Protein AF-A0A6A6JFT8-F1 (afdb_monomer_lite)

Structure (mmCIF, N/CA/C/O backbone):
data_AF-A0A6A6JFT8-F1
#
_entry.id   AF-A0A6A6JFT8-F1
#
loop_
_atom_site.group_PDB
_atom_site.id
_atom_site.type_symbol
_atom_site.label_atom_id
_atom_site.label_alt_id
_atom_site.label_comp_id
_atom_site.label_asym_id
_atom_site.label_entity_id
_atom_site.label_seq_id
_atom_site.pdbx_PDB_ins_code
_atom_site.Cartn_x
_atom_site.Cartn_y
_atom_site.Cartn_z
_atom_site.occupancy
_atom_site.B_iso_or_equiv
_atom_site.auth_seq_id
_atom_site.auth_comp_id
_atom_site.auth_asym_id
_atom_site.auth_atom_id
_atom_site.pdbx_PDB_model_num
ATOM 1 N N . MET A 1 1 ? -24.827 27.945 37.180 1.00 45.50 1 MET A N 1
ATOM 2 C CA . MET A 1 1 ? -23.865 26.934 37.665 1.00 45.50 1 MET A CA 1
ATOM 3 C C . MET A 1 1 ? -22.648 27.006 36.760 1.00 45.50 1 MET A C 1
ATOM 5 O O . MET A 1 1 ? -22.782 26.702 35.583 1.00 45.50 1 MET A O 1
ATOM 9 N N . ASN A 1 2 ? -21.508 27.489 37.262 1.00 45.75 2 ASN A N 1
ATOM 10 C CA . ASN A 1 2 ? -20.247 27.476 36.514 1.00 45.75 2 ASN A CA 1
ATOM 11 C C . ASN A 1 2 ? -19.706 26.044 36.513 1.00 45.75 2 ASN A C 1
ATOM 13 O O . ASN A 1 2 ? -19.001 25.643 37.433 1.00 45.75 2 ASN A O 1
ATOM 17 N N . SER A 1 3 ? -20.092 25.263 35.507 1.00 52.09 3 SER A N 1
ATOM 18 C CA . SER A 1 3 ? -19.468 23.974 35.219 1.00 52.09 3 SER A CA 1
ATOM 19 C C . SER A 1 3 ? -18.117 24.246 34.565 1.00 52.09 3 SER A C 1
ATOM 21 O O . SER A 1 3 ? -18.031 24.392 33.347 1.00 52.09 3 SER A O 1
ATOM 23 N N . THR A 1 4 ? -17.060 24.354 35.365 1.00 60.19 4 THR A N 1
ATOM 24 C CA . THR A 1 4 ? -15.697 24.237 34.845 1.00 60.19 4 THR A CA 1
ATOM 25 C C . THR A 1 4 ? -15.536 22.813 34.334 1.00 60.19 4 THR A C 1
ATOM 27 O O . THR A 1 4 ? -15.505 21.880 35.134 1.00 60.19 4 THR A O 1
ATOM 30 N N . ILE A 1 5 ? -15.502 22.643 33.012 1.00 63.06 5 ILE A N 1
ATOM 31 C CA . ILE A 1 5 ? -15.161 21.362 32.390 1.00 63.06 5 ILE A CA 1
ATOM 32 C C . ILE A 1 5 ? -13.752 21.020 32.887 1.00 63.06 5 ILE A C 1
ATOM 34 O O . ILE A 1 5 ? -12.838 21.814 32.646 1.00 63.06 5 ILE A O 1
ATOM 38 N N . PRO A 1 6 ? -13.565 19.927 33.642 1.00 65.31 6 PRO A N 1
ATOM 39 C CA . PRO A 1 6 ? -12.251 19.583 34.146 1.00 65.31 6 PRO A CA 1
ATOM 40 C C . PRO A 1 6 ? -11.331 19.297 32.958 1.00 65.31 6 PRO A C 1
ATOM 42 O O . PRO A 1 6 ? -11.675 18.533 32.056 1.00 65.31 6 PRO A O 1
ATOM 45 N N . THR A 1 7 ? -10.183 19.973 32.930 1.00 70.50 7 THR A N 1
ATOM 46 C CA . THR A 1 7 ? -9.149 19.717 31.930 1.00 70.50 7 THR A CA 1
ATOM 47 C C . THR A 1 7 ? -8.618 18.303 32.158 1.00 70.50 7 THR A C 1
ATOM 49 O O . THR A 1 7 ? -8.239 17.991 33.294 1.00 70.50 7 THR A O 1
ATOM 52 N N . PRO A 1 8 ? -8.570 17.446 31.123 1.00 69.31 8 PRO A N 1
ATOM 53 C CA . PRO A 1 8 ? -7.985 16.124 31.256 1.00 69.31 8 PRO A CA 1
ATOM 54 C C . PRO A 1 8 ? -6.554 16.228 31.796 1.00 69.31 8 PRO A C 1
ATOM 56 O O . PRO A 1 8 ? -5.813 17.119 31.374 1.00 69.31 8 PRO A O 1
ATOM 59 N N . PRO A 1 9 ? -6.135 15.326 32.700 1.00 76.06 9 PRO A N 1
ATOM 60 C CA . PRO A 1 9 ? -4.775 15.330 33.243 1.00 76.06 9 PRO A CA 1
ATOM 61 C C . PRO A 1 9 ? -3.714 15.107 32.153 1.00 76.06 9 PRO A C 1
ATOM 63 O O . PRO A 1 9 ? -2.538 15.399 32.354 1.00 76.06 9 PRO A O 1
ATOM 66 N N . CYS A 1 10 ? -4.136 14.589 31.001 1.00 83.88 10 CYS A N 1
ATOM 67 C CA . CYS A 1 10 ? -3.338 14.339 29.817 1.00 83.88 10 CYS A CA 1
ATOM 68 C C . CYS A 1 10 ? -4.266 14.017 28.635 1.00 83.88 10 CYS A C 1
ATOM 70 O O . CYS A 1 10 ? -5.434 13.671 28.822 1.00 83.88 10 CYS A O 1
ATOM 72 N N . ILE A 1 11 ? -3.734 14.109 27.419 1.00 86.00 11 ILE A N 1
ATOM 73 C CA . ILE A 1 11 ? -4.427 13.667 26.207 1.00 86.00 11 ILE A CA 1
ATOM 74 C C . ILE A 1 11 ? -4.027 12.208 25.957 1.00 86.00 11 ILE A C 1
ATOM 76 O O . ILE A 1 11 ? -2.828 11.921 25.953 1.00 86.00 11 ILE A O 1
ATOM 80 N N . PRO A 1 12 ? -4.984 11.279 25.789 1.00 87.88 12 PRO A N 1
ATOM 81 C CA . PRO A 1 12 ? -4.648 9.898 25.507 1.00 87.88 12 PRO A CA 1
ATOM 82 C C . PRO A 1 12 ? -4.006 9.751 24.123 1.00 87.88 12 PRO A C 1
ATOM 84 O O . PRO A 1 12 ? -4.533 10.260 23.136 1.00 87.88 12 PRO A O 1
ATOM 87 N N . GLU A 1 13 ? -2.884 9.037 24.053 1.00 92.75 13 GLU A N 1
ATOM 88 C CA . GLU A 1 13 ? -2.214 8.683 22.801 1.00 92.75 13 GLU A CA 1
ATOM 89 C C . GLU A 1 13 ? -2.617 7.272 22.396 1.00 92.75 13 GLU A C 1
ATOM 91 O O . GLU A 1 13 ? -2.688 6.364 23.228 1.00 92.75 13 GLU A O 1
ATOM 96 N N . ILE A 1 14 ? -2.935 7.112 21.114 1.00 95.25 14 ILE A N 1
ATOM 97 C CA . ILE A 1 14 ? -3.508 5.885 20.576 1.00 95.25 14 ILE A CA 1
ATOM 98 C C . ILE A 1 14 ? -2.748 5.506 19.320 1.00 95.25 14 ILE A C 1
ATOM 100 O O . ILE A 1 14 ? -2.596 6.322 18.409 1.00 95.25 14 ILE A O 1
ATOM 104 N N . GLU A 1 15 ? -2.325 4.252 19.256 1.00 95.94 15 GLU A N 1
ATOM 105 C CA . GLU A 1 15 ? -1.605 3.697 18.118 1.00 95.94 15 GLU A CA 1
ATOM 106 C C . GLU A 1 15 ? -2.327 2.479 17.542 1.00 95.94 15 GLU A C 1
ATOM 108 O O . GLU A 1 15 ? -3.016 1.735 18.247 1.00 95.94 15 GLU A O 1
ATOM 113 N N . LEU A 1 16 ? -2.151 2.277 16.239 1.00 97.81 16 LEU A N 1
ATOM 114 C CA . LEU A 1 16 ? -2.483 1.028 15.570 1.00 97.81 16 LEU A CA 1
ATOM 115 C C . LEU A 1 16 ? -1.252 0.123 15.599 1.00 97.81 16 LEU A C 1
ATOM 117 O O . LEU A 1 16 ? -0.157 0.557 15.250 1.00 97.81 16 LEU A O 1
ATOM 121 N N . ASP A 1 17 ? -1.448 -1.140 15.959 1.00 97.94 17 ASP A N 1
ATOM 122 C CA . ASP A 1 17 ? -0.412 -2.168 15.932 1.00 97.94 17 ASP A CA 1
ATOM 123 C C . ASP A 1 17 ? -0.859 -3.342 15.057 1.00 97.94 17 ASP A C 1
ATOM 125 O O . ASP A 1 17 ? -1.931 -3.919 15.264 1.00 97.94 17 ASP A O 1
ATOM 129 N N . GLY A 1 18 ? -0.034 -3.678 14.065 1.00 97.00 18 GLY A N 1
ATOM 130 C CA . GLY A 1 18 ? -0.308 -4.686 13.036 1.00 97.00 18 GLY A CA 1
ATOM 131 C C . GLY A 1 18 ? -0.974 -4.152 11.761 1.00 97.00 18 GLY A C 1
ATOM 132 O O . GLY A 1 18 ? -1.062 -4.889 10.780 1.00 97.00 18 GLY A O 1
ATOM 133 N N . VAL A 1 19 ? -1.403 -2.884 11.738 1.00 97.75 19 VAL A N 1
ATOM 134 C CA . VAL A 1 19 ? -1.954 -2.206 10.550 1.00 97.75 19 VAL A CA 1
ATOM 135 C C . VAL A 1 19 ? -1.481 -0.756 10.456 1.00 97.75 19 VAL A C 1
ATOM 137 O O . VAL A 1 19 ? -1.098 -0.151 11.453 1.00 97.75 19 VAL A O 1
ATOM 140 N N . THR A 1 20 ? -1.535 -0.184 9.256 1.00 96.25 20 THR A N 1
ATOM 141 C CA . THR A 1 20 ? -1.187 1.214 8.976 1.00 96.25 20 THR A CA 1
ATOM 142 C C . THR A 1 20 ? -2.258 1.887 8.110 1.00 96.25 20 THR A C 1
ATOM 144 O O . THR A 1 20 ? -2.782 1.252 7.190 1.00 96.25 20 THR A O 1
ATOM 147 N N . PRO A 1 21 ? -2.578 3.171 8.352 1.00 94.75 21 PRO A N 1
ATOM 148 C CA . PRO A 1 21 ? -3.455 3.944 7.473 1.00 94.75 21 PRO A CA 1
ATOM 149 C C . PRO A 1 21 ? -2.756 4.406 6.182 1.00 94.75 21 PRO A C 1
ATOM 151 O O . PRO A 1 21 ? -3.416 4.897 5.276 1.00 94.75 21 PRO A O 1
ATOM 154 N N . TYR A 1 22 ? -1.429 4.261 6.081 1.00 93.38 22 TYR A N 1
ATOM 155 C CA . TYR A 1 22 ? -0.629 4.776 4.958 1.00 93.38 22 TYR A CA 1
ATOM 156 C C . TYR A 1 22 ? -0.147 3.687 3.986 1.00 93.38 22 TYR A C 1
ATOM 158 O O . TYR A 1 22 ? 0.610 3.964 3.059 1.00 93.38 22 TYR A O 1
ATOM 166 N N . GLY A 1 23 ? -0.565 2.439 4.191 1.00 94.44 23 GLY A N 1
ATOM 167 C CA . GLY A 1 23 ? -0.161 1.303 3.367 1.00 94.44 23 GLY A CA 1
ATOM 168 C C . GLY A 1 23 ? -1.254 0.248 3.262 1.00 94.44 23 GLY A C 1
ATOM 169 O O . GLY A 1 23 ? -2.347 0.406 3.807 1.00 94.44 23 GLY A O 1
ATOM 170 N N . TYR A 1 24 ? -0.962 -0.837 2.546 1.00 95.94 24 TYR A N 1
ATOM 171 C CA . TYR A 1 24 ? -1.919 -1.928 2.381 1.00 95.94 24 TYR A CA 1
ATOM 172 C C . TYR A 1 24 ? -1.751 -2.992 3.457 1.00 95.94 24 TYR A C 1
ATOM 174 O O . TYR A 1 24 ? -0.673 -3.556 3.662 1.00 95.94 24 TYR A O 1
ATOM 182 N N . ASN A 1 25 ? -2.858 -3.291 4.118 1.00 97.56 25 ASN A N 1
ATOM 183 C CA . ASN A 1 25 ? -2.929 -4.240 5.211 1.00 97.56 25 ASN A CA 1
ATOM 184 C C . ASN A 1 25 ? -3.391 -5.604 4.699 1.00 97.56 25 ASN A C 1
ATOM 186 O O . ASN A 1 25 ? -4.136 -5.710 3.725 1.00 97.56 25 ASN A O 1
ATOM 190 N N . LYS A 1 26 ? -2.978 -6.680 5.361 1.00 97.50 26 LYS A N 1
ATOM 191 C CA . LYS A 1 26 ? -3.422 -8.021 4.982 1.00 97.50 26 LYS A CA 1
ATOM 192 C C . LYS A 1 26 ? -4.857 -8.260 5.446 1.00 97.50 26 LYS A C 1
ATOM 194 O O . LYS A 1 26 ? -5.163 -8.093 6.628 1.00 97.50 26 LYS A O 1
ATOM 199 N N . LYS A 1 27 ? -5.735 -8.698 4.541 1.00 97.31 27 LYS A N 1
ATOM 200 C CA . LYS A 1 27 ? -7.105 -9.105 4.899 1.00 97.31 27 LYS A CA 1
ATOM 201 C C . LYS A 1 27 ? -7.123 -10.167 5.994 1.00 97.31 27 LYS A C 1
ATOM 203 O O . LYS A 1 27 ? -6.245 -11.029 6.047 1.00 97.31 27 LYS A O 1
ATOM 208 N N . ASN A 1 28 ? -8.161 -10.124 6.830 1.00 96.75 28 ASN A N 1
ATOM 209 C CA . ASN A 1 28 ? -8.424 -11.101 7.895 1.00 96.75 28 ASN A CA 1
ATOM 210 C C . ASN A 1 28 ? -7.229 -11.340 8.836 1.00 96.75 28 ASN A C 1
ATOM 212 O O . ASN A 1 28 ? -7.092 -12.420 9.406 1.00 96.75 28 ASN A O 1
ATOM 216 N N . THR A 1 29 ? -6.337 -10.356 8.962 1.00 97.38 29 THR A N 1
ATOM 217 C CA . THR A 1 29 ? -5.202 -10.424 9.880 1.00 97.38 29 THR A CA 1
ATOM 218 C C . THR A 1 29 ? -5.559 -9.663 11.152 1.00 97.38 29 THR A C 1
ATOM 220 O O . THR A 1 29 ? -5.955 -8.497 11.054 1.00 97.38 29 THR A O 1
ATOM 223 N N . PRO A 1 30 ? -5.462 -10.300 12.332 1.00 97.69 30 PRO A N 1
ATOM 224 C CA . PRO A 1 30 ? -5.708 -9.624 13.593 1.00 97.69 30 PRO A CA 1
ATOM 225 C C . PRO A 1 30 ? -4.771 -8.437 13.799 1.00 97.69 30 PRO A C 1
ATOM 227 O O . PRO A 1 30 ? -3.598 -8.489 13.434 1.00 97.69 30 PRO A O 1
ATOM 230 N N . PHE A 1 31 ? -5.293 -7.387 14.420 1.00 98.38 31 PHE A N 1
ATOM 231 C CA . PHE A 1 31 ? -4.538 -6.189 14.772 1.00 98.38 31 PHE A CA 1
ATOM 232 C C . PHE A 1 31 ? -5.130 -5.563 16.034 1.00 98.38 31 PHE A C 1
ATOM 234 O O . PHE A 1 31 ? -6.223 -5.943 16.477 1.00 98.38 31 PHE A O 1
ATOM 241 N N . THR A 1 32 ? -4.413 -4.615 16.631 1.00 98.44 32 THR A N 1
ATOM 242 C CA . THR A 1 32 ? -4.860 -3.963 17.864 1.00 98.44 32 THR A CA 1
ATOM 243 C C . THR A 1 32 ? -4.800 -2.447 17.768 1.00 98.44 32 THR A C 1
ATOM 245 O O . THR A 1 32 ? -3.979 -1.883 17.050 1.00 98.44 32 THR A O 1
ATOM 248 N N . VAL A 1 33 ? -5.693 -1.793 18.502 1.00 98.06 33 VAL A N 1
ATOM 249 C CA . VAL A 1 33 ? -5.578 -0.382 18.866 1.00 98.06 33 VAL A CA 1
ATOM 250 C C . VAL A 1 33 ? -5.082 -0.346 20.303 1.00 98.06 33 VAL A C 1
ATOM 252 O O . VAL A 1 33 ? -5.718 -0.941 21.174 1.00 98.06 33 VAL A O 1
ATOM 255 N N . LYS A 1 34 ? -3.959 0.320 20.560 1.00 97.38 34 LYS A N 1
ATOM 256 C CA . LYS A 1 34 ? -3.356 0.431 21.892 1.00 97.38 34 LYS A CA 1
ATOM 257 C C . LYS A 1 34 ? -3.459 1.854 22.402 1.00 97.38 34 LYS A C 1
ATOM 259 O O . LYS A 1 34 ? -3.316 2.794 21.627 1.00 97.38 34 LYS A O 1
ATOM 264 N N . ILE A 1 35 ? -3.666 1.995 23.705 1.00 95.00 35 ILE A N 1
ATOM 265 C CA . ILE A 1 35 ? -3.479 3.268 24.400 1.00 95.00 35 ILE A CA 1
ATOM 266 C C . ILE A 1 35 ? -2.075 3.280 25.008 1.00 95.00 35 ILE A C 1
ATOM 268 O O . ILE A 1 35 ? -1.741 2.450 25.855 1.00 95.00 35 ILE A O 1
ATOM 272 N N . THR A 1 36 ? -1.220 4.182 24.534 1.00 91.94 36 THR A N 1
ATOM 273 C CA . THR A 1 36 ? 0.211 4.228 24.896 1.00 91.94 36 THR A CA 1
ATOM 274 C C . THR A 1 36 ? 0.521 5.221 26.009 1.00 91.94 36 THR A C 1
ATOM 276 O O . THR A 1 36 ? 1.651 5.294 26.488 1.00 91.94 36 THR A O 1
ATOM 279 N N . SER A 1 37 ? -0.477 5.981 26.446 1.00 86.19 37 SER A N 1
ATOM 280 C CA . SER A 1 37 ? -0.311 7.115 27.345 1.00 86.19 37 SER A CA 1
ATOM 281 C C . SER A 1 37 ? -0.745 6.830 28.793 1.00 86.19 37 SER A C 1
ATOM 283 O O . SER A 1 37 ? -0.963 5.705 29.237 1.00 86.19 37 SER A O 1
ATOM 285 N N . CYS A 1 38 ? -0.875 7.923 29.539 1.00 84.50 38 CYS A N 1
ATOM 286 C CA . CYS A 1 38 ? -1.309 8.093 30.927 1.00 84.50 38 CYS A CA 1
ATOM 287 C C . CYS A 1 38 ? -2.693 7.540 31.340 1.00 84.50 38 CYS A C 1
ATOM 289 O O . CYS A 1 38 ? -3.033 7.644 32.519 1.00 84.50 38 CYS A O 1
ATOM 291 N N . SER A 1 39 ? -3.521 7.024 30.429 1.00 92.50 39 SER A N 1
ATOM 292 C CA . SER A 1 39 ? -4.859 6.516 30.764 1.00 92.50 39 SER A CA 1
ATOM 293 C C . SER A 1 39 ? -5.112 5.150 30.135 1.00 92.50 39 SER A C 1
ATOM 295 O O . SER A 1 39 ? -4.288 4.633 29.381 1.00 92.50 39 SER A O 1
ATOM 297 N N . LYS A 1 40 ? -6.216 4.517 30.532 1.00 95.44 40 LYS A N 1
ATOM 298 C CA . LYS A 1 40 ? -6.615 3.176 30.090 1.00 95.44 40 LYS A CA 1
ATOM 299 C C . LYS A 1 40 ? -8.041 3.204 29.569 1.00 95.44 40 LYS A C 1
ATOM 301 O O . LYS A 1 40 ? -8.823 4.060 29.979 1.00 95.44 40 LYS A O 1
ATOM 306 N N . PHE A 1 41 ? -8.400 2.264 28.706 1.00 96.75 41 PHE A N 1
ATOM 307 C CA . PHE A 1 41 ? -9.780 2.106 28.261 1.00 96.75 41 PHE A CA 1
ATOM 308 C C . PHE A 1 41 ? -10.675 1.628 29.408 1.00 96.75 41 PHE A C 1
ATOM 310 O O . PHE A 1 41 ? -10.331 0.710 30.158 1.00 96.75 41 PHE A O 1
ATOM 317 N N . GLN A 1 42 ? -11.875 2.196 29.510 1.00 96.75 42 GLN A N 1
ATOM 318 C CA . GLN A 1 42 ? -12.965 1.565 30.241 1.00 96.75 42 GLN A CA 1
ATOM 319 C C . GLN A 1 42 ? -13.576 0.463 29.377 1.00 96.75 42 GLN A C 1
ATOM 321 O O . GLN A 1 42 ? -14.294 0.729 28.410 1.00 96.75 42 GLN A O 1
ATOM 326 N N . VAL A 1 43 ? -13.326 -0.788 29.765 1.00 95.88 43 VAL A N 1
ATOM 327 C CA . VAL A 1 43 ? -13.714 -1.986 29.000 1.00 95.88 43 VAL A CA 1
ATOM 328 C C . VAL A 1 43 ? -15.204 -1.993 28.631 1.00 95.88 43 VAL A C 1
ATOM 330 O O . VAL A 1 43 ? -15.555 -2.233 27.481 1.00 95.88 43 VAL A O 1
ATOM 333 N N . ASN A 1 44 ? -16.082 -1.648 29.578 1.00 95.88 44 ASN A N 1
ATOM 334 C CA . ASN A 1 44 ? -17.539 -1.682 29.384 1.00 95.88 44 ASN A CA 1
ATOM 335 C C . ASN A 1 44 ? -18.120 -0.423 28.714 1.00 95.88 44 ASN A C 1
ATOM 337 O O . ASN A 1 44 ? -19.327 -0.350 28.502 1.00 95.88 44 ASN A O 1
ATOM 341 N N . GLN A 1 45 ? -17.287 0.579 28.426 1.00 96.69 45 GLN A N 1
ATOM 342 C CA . GLN A 1 45 ? -17.673 1.853 27.804 1.00 96.69 45 GLN A CA 1
ATOM 343 C C . GLN A 1 45 ? -16.885 2.080 26.509 1.00 96.69 45 GLN A C 1
ATOM 345 O O . GLN A 1 45 ? -16.595 3.211 26.135 1.00 96.69 45 GLN A O 1
ATOM 350 N N . THR A 1 46 ? -16.505 0.987 25.848 1.00 97.06 46 THR A N 1
ATOM 351 C CA . THR A 1 46 ? -15.750 0.985 24.599 1.00 97.06 46 THR A CA 1
ATOM 352 C C . THR A 1 46 ? -16.567 0.300 23.518 1.00 97.06 46 THR A C 1
ATOM 354 O O . THR A 1 46 ? -17.056 -0.814 23.700 1.00 97.06 46 THR A O 1
ATOM 357 N N . THR A 1 47 ? -16.699 0.959 22.373 1.00 97.75 47 THR A N 1
ATOM 358 C CA . THR A 1 47 ? -17.315 0.404 21.174 1.00 97.75 47 THR A CA 1
ATOM 359 C C . THR A 1 47 ? -16.546 0.826 19.927 1.00 97.75 47 THR A C 1
ATOM 361 O O . THR A 1 47 ? -15.851 1.845 19.912 1.00 97.75 47 THR A O 1
ATOM 364 N N . ALA A 1 48 ? -16.670 0.042 18.864 1.00 98.00 48 ALA A N 1
ATOM 365 C CA . ALA A 1 48 ? -16.062 0.340 17.582 1.00 98.00 48 ALA A CA 1
ATOM 366 C C . ALA A 1 48 ? -17.009 -0.012 16.433 1.00 98.00 48 ALA A C 1
ATOM 368 O O . ALA A 1 48 ? -17.854 -0.908 16.529 1.00 98.00 48 ALA A O 1
ATOM 369 N N . PHE A 1 49 ? -16.842 0.704 15.331 1.00 98.31 49 PHE A N 1
ATOM 370 C CA . PHE A 1 49 ? -17.623 0.576 14.117 1.00 98.31 49 PHE A CA 1
ATOM 371 C C . PHE A 1 49 ? -16.682 0.377 12.933 1.00 98.31 49 PHE A C 1
ATOM 373 O O . PHE A 1 49 ? -15.661 1.052 12.833 1.00 98.31 49 PHE A O 1
ATOM 380 N N . ALA A 1 50 ? -17.052 -0.520 12.027 1.00 97.81 50 ALA A N 1
ATOM 381 C CA . ALA A 1 50 ? -16.449 -0.664 10.711 1.00 97.81 50 ALA A CA 1
ATOM 382 C C . ALA A 1 50 ? -17.498 -0.241 9.686 1.00 97.81 50 ALA A C 1
ATOM 384 O O . ALA A 1 50 ? -18.584 -0.827 9.650 1.00 97.81 50 ALA A O 1
ATOM 385 N N . ASN A 1 51 ? -17.211 0.787 8.885 1.00 96.88 51 ASN A N 1
ATOM 386 C CA . ASN A 1 51 ? -18.135 1.288 7.860 1.00 96.88 51 ASN A CA 1
ATOM 387 C C . ASN A 1 51 ? -19.546 1.560 8.430 1.00 96.88 51 ASN A C 1
ATOM 389 O O . ASN A 1 51 ? -20.554 1.107 7.889 1.00 96.88 51 ASN A O 1
ATOM 393 N N . PHE A 1 52 ? -19.609 2.262 9.569 1.00 96.69 52 PHE A N 1
ATOM 394 C CA . PHE A 1 52 ? -20.839 2.601 10.311 1.00 96.69 52 PHE A CA 1
ATOM 395 C C . PHE A 1 52 ? -21.610 1.418 10.922 1.00 96.69 52 PHE A C 1
ATOM 397 O O . PHE A 1 52 ? -22.677 1.613 11.506 1.00 96.69 52 PHE A O 1
ATOM 404 N N . LYS A 1 53 ? -21.078 0.195 10.850 1.00 97.69 53 LYS A N 1
ATOM 405 C CA . LYS A 1 53 ? -21.663 -0.993 11.477 1.00 97.69 53 LYS A CA 1
ATOM 406 C C . LYS A 1 53 ? -20.895 -1.358 12.741 1.00 97.69 53 LYS A C 1
ATOM 408 O O . LYS A 1 53 ? -19.672 -1.457 12.710 1.00 97.69 53 LYS A O 1
ATOM 413 N N . ALA A 1 54 ? -21.610 -1.583 13.843 1.00 97.25 54 ALA A N 1
ATOM 414 C CA . ALA A 1 54 ? -20.996 -2.010 15.098 1.00 97.25 54 ALA A CA 1
ATOM 415 C C . ALA A 1 54 ? -20.224 -3.326 14.906 1.00 97.25 54 ALA A C 1
ATOM 417 O O . ALA A 1 54 ? -20.735 -4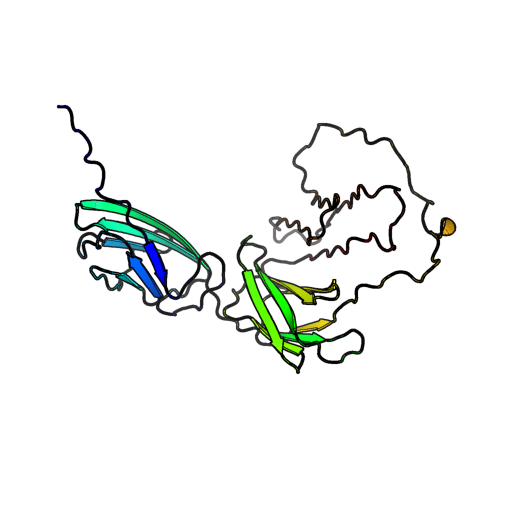.276 14.303 1.00 97.25 54 ALA A O 1
ATOM 418 N N . ILE A 1 55 ? -18.997 -3.373 15.422 1.00 97.12 55 ILE A N 1
ATOM 419 C CA . ILE A 1 55 ? -18.134 -4.550 15.349 1.00 97.12 55 ILE A CA 1
ATOM 420 C C . ILE A 1 55 ? -18.478 -5.476 16.516 1.00 97.12 55 ILE A C 1
ATOM 422 O O . ILE A 1 55 ? -18.290 -5.134 17.682 1.00 97.12 55 ILE A O 1
ATOM 426 N N . SER A 1 56 ? -18.967 -6.673 16.204 1.00 90.31 56 SER A N 1
ATOM 427 C CA . SER A 1 56 ? -19.114 -7.758 17.176 1.00 90.31 56 SER A CA 1
ATOM 428 C C . SER A 1 56 ? -17.818 -8.566 17.273 1.00 90.31 56 SER A C 1
ATOM 430 O O . SER A 1 56 ? -17.203 -8.839 16.246 1.00 90.31 56 SER A O 1
ATOM 432 N N . GLY A 1 57 ? -17.437 -9.014 18.472 1.00 85.12 57 GLY A N 1
ATOM 433 C CA . GLY A 1 57 ? -16.292 -9.921 18.650 1.00 85.12 57 GLY A CA 1
ATOM 434 C C . GLY A 1 57 ? -14.929 -9.239 18.793 1.00 85.12 57 GLY A C 1
ATOM 435 O O . GLY A 1 57 ? -13.905 -9.890 18.606 1.00 85.12 57 GLY A O 1
ATOM 436 N N . MET A 1 58 ? -14.902 -7.949 19.135 1.00 95.81 58 MET A N 1
ATOM 437 C CA . MET A 1 58 ? -13.682 -7.300 19.618 1.00 95.81 58 MET A CA 1
ATOM 438 C C . MET A 1 58 ? -13.381 -7.726 21.060 1.00 95.81 58 MET A C 1
ATOM 440 O O . MET A 1 58 ? -14.295 -7.871 21.875 1.00 95.81 58 MET A O 1
ATOM 444 N N . THR A 1 59 ? -12.100 -7.876 21.384 1.00 97.88 59 THR A N 1
ATOM 445 C CA . THR A 1 59 ? -11.651 -8.091 22.765 1.00 97.88 59 THR A CA 1
ATOM 446 C C . THR A 1 59 ? -11.114 -6.778 23.300 1.00 97.88 59 THR A C 1
ATOM 448 O O . THR A 1 59 ? -10.097 -6.285 22.814 1.00 97.88 59 THR A O 1
ATOM 451 N N . VAL A 1 60 ? -11.795 -6.211 24.293 1.00 97.75 60 VAL A N 1
ATOM 452 C CA . VAL A 1 60 ? -11.379 -4.966 24.941 1.00 97.75 60 VAL A CA 1
ATOM 453 C C . VAL A 1 60 ? -10.681 -5.293 26.258 1.00 97.75 60 VAL A C 1
ATOM 455 O O . VAL A 1 60 ? -11.211 -6.027 27.091 1.00 97.75 60 VAL A O 1
ATOM 458 N N . SER A 1 61 ? -9.494 -4.732 26.447 1.00 97.81 61 SER A N 1
ATOM 459 C CA . SER A 1 61 ? -8.756 -4.711 27.706 1.00 97.81 61 SER A CA 1
ATOM 460 C C . SER A 1 61 ? -8.523 -3.263 28.146 1.00 97.81 61 SER A C 1
ATOM 462 O O . SER A 1 61 ? -8.901 -2.325 27.447 1.00 97.81 61 SER A O 1
ATOM 464 N N . ALA A 1 62 ? -7.893 -3.068 29.304 1.00 96.56 62 ALA A N 1
ATOM 465 C CA . ALA A 1 62 ? -7.507 -1.735 29.760 1.00 96.56 62 ALA A CA 1
ATOM 466 C C . ALA A 1 62 ? -6.491 -1.060 28.812 1.00 96.56 62 ALA A C 1
ATOM 468 O O . ALA A 1 62 ? -6.487 0.161 28.680 1.00 96.56 62 ALA A O 1
ATOM 469 N N . ASP A 1 63 ? -5.647 -1.845 28.140 1.00 97.19 63 ASP A N 1
ATOM 470 C CA . ASP A 1 63 ? -4.518 -1.344 27.346 1.00 97.19 63 ASP A CA 1
ATOM 471 C C . ASP A 1 63 ? -4.769 -1.375 25.837 1.00 97.19 63 ASP A C 1
ATOM 473 O O . ASP A 1 63 ? -4.072 -0.711 25.068 1.00 97.19 63 ASP A O 1
ATOM 477 N N . SER A 1 64 ? -5.735 -2.175 25.389 1.00 97.81 64 SER A N 1
ATOM 478 C CA . SER A 1 64 ? -5.921 -2.427 23.967 1.00 97.81 64 SER A CA 1
ATOM 479 C C . S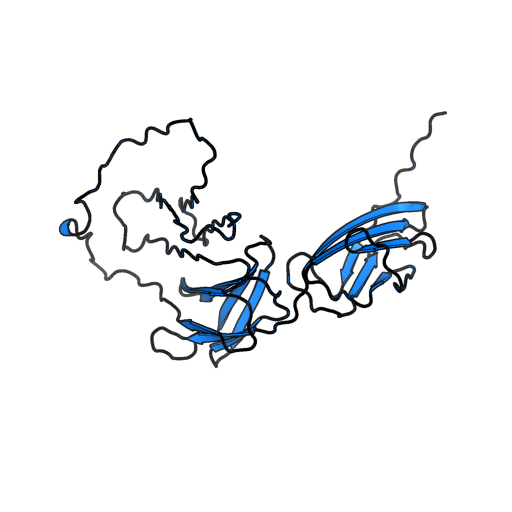ER A 1 64 ? -7.325 -2.874 23.594 1.00 97.81 64 SER A C 1
ATOM 481 O O . SER A 1 64 ? -8.059 -3.459 24.392 1.00 97.81 64 SER A O 1
ATOM 483 N N . ILE A 1 65 ? -7.654 -2.664 22.325 1.00 98.19 65 ILE A N 1
ATOM 484 C CA . ILE A 1 65 ? -8.818 -3.226 21.653 1.00 98.19 65 ILE A CA 1
ATOM 485 C C . ILE A 1 65 ? -8.294 -4.101 20.523 1.00 98.19 65 ILE A C 1
ATOM 487 O O . ILE A 1 65 ? -7.597 -3.621 19.630 1.00 98.19 65 ILE A O 1
ATOM 491 N N . SER A 1 66 ? -8.605 -5.391 20.577 1.00 98.38 66 SER A N 1
ATOM 492 C CA . SER A 1 66 ? -8.173 -6.365 19.577 1.00 98.38 66 SER A CA 1
ATOM 493 C C . SER A 1 66 ? -9.288 -6.663 18.587 1.00 98.38 66 SER A C 1
ATOM 495 O O . SER A 1 66 ? -10.424 -6.937 18.981 1.00 98.38 66 SER A O 1
ATOM 497 N N . PHE A 1 67 ? -8.932 -6.666 17.306 1.00 97.81 67 PHE A N 1
ATOM 498 C CA . PHE A 1 67 ? -9.808 -6.991 16.188 1.00 97.81 67 PHE A CA 1
ATOM 499 C C . PHE A 1 67 ? -9.333 -8.284 15.526 1.00 97.81 67 PHE A C 1
ATOM 501 O O . PHE A 1 67 ? -8.134 -8.527 15.410 1.00 97.81 67 PHE A O 1
ATOM 508 N N . THR A 1 68 ? -10.261 -9.096 15.023 1.00 96.56 68 THR A N 1
ATOM 509 C CA . THR A 1 68 ? -9.943 -10.323 14.266 1.00 96.56 68 THR A CA 1
ATOM 510 C C . THR A 1 68 ? -9.434 -10.047 12.844 1.00 96.56 68 THR A C 1
ATOM 512 O O . THR A 1 68 ? -9.075 -10.979 12.132 1.00 96.56 68 THR A O 1
ATOM 515 N N . GLY A 1 69 ? -9.417 -8.778 12.423 1.00 95.75 69 GLY A N 1
ATOM 516 C CA . GLY A 1 69 ? -9.161 -8.348 11.048 1.00 95.75 69 GLY A CA 1
ATOM 517 C C . GLY A 1 69 ? -10.446 -8.176 10.235 1.00 95.75 69 GLY A C 1
ATOM 518 O O . GLY A 1 69 ? -11.530 -8.570 10.671 1.00 95.75 69 GLY A O 1
ATOM 519 N N . PHE A 1 70 ? -10.318 -7.577 9.049 1.00 96.31 70 PHE A N 1
ATOM 520 C CA . PHE A 1 70 ? -11.446 -7.281 8.161 1.00 96.31 70 PHE A CA 1
ATOM 521 C C . PHE A 1 70 ? -11.312 -7.981 6.795 1.00 96.31 70 PHE A C 1
ATOM 523 O O . PHE A 1 70 ? -10.190 -8.118 6.292 1.00 96.31 70 PHE A O 1
ATOM 530 N N . PRO A 1 71 ? -12.433 -8.421 6.188 1.00 95.31 71 PRO A N 1
ATOM 531 C CA . PRO A 1 71 ? -12.438 -9.067 4.873 1.00 95.31 71 PRO A CA 1
ATOM 532 C C . PRO A 1 71 ? -12.570 -8.082 3.698 1.00 95.31 71 PRO A C 1
ATOM 534 O O . PRO A 1 71 ? -12.225 -8.432 2.565 1.00 95.31 71 PRO A O 1
ATOM 537 N N . ASP A 1 72 ? -13.086 -6.878 3.946 1.00 94.50 72 ASP A N 1
ATOM 538 C CA . ASP A 1 72 ? -13.341 -5.859 2.924 1.00 94.50 72 ASP A CA 1
ATOM 539 C C . ASP A 1 72 ? -12.044 -5.154 2.503 1.00 94.50 72 ASP A C 1
ATOM 541 O O . ASP A 1 72 ? -11.102 -5.072 3.285 1.00 94.50 72 ASP A O 1
ATOM 545 N N . ASP A 1 73 ? -11.987 -4.627 1.273 1.00 92.06 73 ASP A N 1
ATOM 546 C CA . ASP A 1 73 ? -10.818 -3.877 0.767 1.00 92.06 73 ASP A CA 1
ATOM 547 C C . ASP A 1 73 ? -10.638 -2.513 1.459 1.00 92.06 73 ASP A C 1
ATOM 549 O O . ASP A 1 73 ? -9.547 -1.944 1.450 1.00 92.06 73 ASP A O 1
ATOM 553 N N . TYR A 1 74 ? -11.708 -1.986 2.057 1.00 94.06 74 TYR A N 1
ATOM 554 C CA . TYR A 1 74 ? -11.742 -0.702 2.750 1.00 94.06 74 TYR A CA 1
ATOM 555 C C . TYR A 1 74 ? -12.540 -0.809 4.051 1.00 94.06 74 TYR A C 1
ATOM 557 O O . TYR A 1 74 ? -13.645 -1.362 4.083 1.00 94.06 74 TYR A O 1
ATOM 565 N N . CYS A 1 75 ? -12.000 -0.225 5.116 1.00 96.12 75 CYS A N 1
ATOM 566 C CA . CYS A 1 75 ? -12.661 -0.080 6.403 1.00 96.12 75 CYS A CA 1
ATOM 567 C C . CYS A 1 75 ? -12.436 1.332 6.946 1.00 96.12 75 CYS A C 1
ATOM 569 O O . CYS A 1 75 ? -11.311 1.693 7.293 1.00 96.12 75 CYS A O 1
ATOM 571 N N . LEU A 1 76 ? -13.516 2.099 7.089 1.00 97.56 76 LEU A N 1
ATOM 572 C CA . LEU A 1 76 ? -13.550 3.225 8.013 1.00 97.56 76 LEU A CA 1
ATOM 573 C C . LEU A 1 76 ? -13.746 2.667 9.425 1.00 97.56 76 LEU A C 1
ATOM 575 O O . LEU A 1 76 ? -14.869 2.327 9.816 1.00 97.56 76 LEU A O 1
ATOM 579 N N . LEU A 1 77 ? -12.645 2.538 10.163 1.00 98.31 77 LEU A N 1
ATOM 580 C CA . LEU A 1 77 ? -12.651 2.116 11.557 1.00 98.31 77 LEU A CA 1
ATOM 581 C C . LEU A 1 77 ? -12.884 3.341 12.435 1.00 98.31 77 LEU A C 1
ATOM 583 O O . LEU A 1 77 ? -12.018 4.207 12.506 1.00 98.31 77 LEU A O 1
ATOM 587 N N . SER A 1 78 ? -14.009 3.387 13.141 1.00 98.19 78 SER A N 1
ATOM 588 C CA . SER A 1 78 ? -14.313 4.429 14.125 1.00 98.19 78 SER A CA 1
ATOM 589 C C . SER A 1 78 ? -14.420 3.829 15.517 1.00 98.19 78 SER A C 1
ATOM 591 O O . SER A 1 78 ? -15.147 2.862 15.728 1.00 98.19 78 SER A O 1
ATOM 593 N N . MET A 1 79 ? -13.730 4.421 16.481 1.00 96.62 79 MET A N 1
ATOM 594 C CA . MET A 1 79 ? -13.712 3.990 17.873 1.00 96.62 79 MET A CA 1
ATOM 595 C C . MET A 1 79 ? -14.314 5.074 18.763 1.00 96.62 79 MET A C 1
ATOM 597 O O . MET A 1 79 ? -13.962 6.246 18.637 1.00 96.62 79 MET A O 1
ATOM 601 N N . PHE A 1 80 ? -15.183 4.658 19.681 1.00 97.31 80 PHE A N 1
ATOM 602 C CA . PHE A 1 80 ? -15.755 5.494 20.730 1.00 97.31 80 PHE A CA 1
ATOM 603 C C . PHE A 1 80 ? -15.536 4.792 22.065 1.00 97.31 80 PHE A C 1
ATOM 605 O O . PHE A 1 80 ? -16.077 3.710 22.297 1.00 97.31 80 PHE A O 1
ATOM 612 N N . ALA A 1 81 ? -14.737 5.390 22.935 1.00 96.94 81 ALA A N 1
ATOM 613 C CA . ALA A 1 81 ? -14.437 4.842 24.248 1.00 96.94 81 ALA A CA 1
ATOM 614 C C . ALA A 1 81 ? -14.495 5.924 25.328 1.00 96.94 81 ALA A C 1
ATOM 616 O O . ALA A 1 81 ? -14.452 7.116 25.025 1.00 96.94 81 ALA A O 1
ATOM 617 N N . LEU A 1 82 ? -14.559 5.506 26.589 1.00 95.62 82 LEU A N 1
ATOM 618 C CA . LEU A 1 82 ? -14.181 6.345 27.722 1.00 95.62 82 LEU A CA 1
ATOM 619 C C . LEU A 1 82 ? -12.834 5.881 28.268 1.00 95.62 82 LEU A C 1
ATOM 621 O O . LEU A 1 82 ? -12.567 4.679 28.340 1.00 95.62 82 LEU A O 1
ATOM 625 N N . ASP A 1 83 ? -12.000 6.828 28.679 1.00 94.31 83 ASP A N 1
ATOM 626 C CA . ASP A 1 83 ? -10.808 6.523 29.461 1.00 94.31 83 ASP A CA 1
ATOM 627 C C . ASP A 1 83 ? -11.162 6.260 30.939 1.00 94.31 83 ASP A C 1
ATOM 629 O O . ASP A 1 83 ? -12.285 6.499 31.391 1.00 94.31 83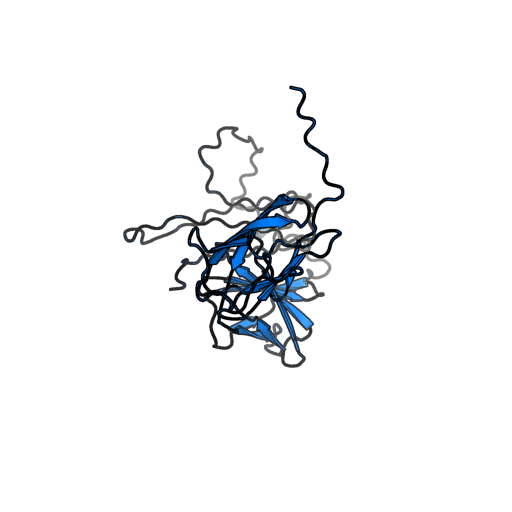 ASP A O 1
ATOM 633 N N . THR A 1 84 ? -10.210 5.786 31.740 1.00 93.12 84 THR A N 1
ATOM 634 C CA . THR A 1 84 ? -10.399 5.530 33.181 1.00 93.12 84 THR A CA 1
ATOM 635 C C . THR A 1 84 ? -10.835 6.745 34.001 1.00 93.12 84 THR A C 1
ATOM 637 O O . THR A 1 84 ? -11.337 6.560 35.106 1.00 93.12 84 THR A O 1
ATOM 640 N N . ASN A 1 85 ? -10.693 7.964 33.481 1.00 91.06 85 ASN A N 1
ATOM 641 C CA . ASN A 1 85 ? -11.143 9.198 34.124 1.00 91.06 85 ASN A CA 1
ATOM 642 C C . ASN A 1 85 ? -12.532 9.652 33.630 1.00 91.06 85 ASN A C 1
ATOM 644 O O . ASN A 1 85 ? -13.058 10.651 34.117 1.00 91.06 85 ASN A O 1
ATOM 648 N N . GLY A 1 86 ? -13.135 8.931 32.680 1.00 91.44 86 GLY A N 1
ATOM 649 C CA . GLY A 1 86 ? -14.434 9.245 32.088 1.00 91.44 86 GLY A CA 1
ATOM 650 C C . GLY A 1 86 ? -14.370 10.239 30.926 1.00 91.44 86 GLY A C 1
ATOM 651 O O . GLY A 1 86 ? -15.420 10.705 30.484 1.00 91.44 86 GLY A O 1
ATOM 652 N N . TYR A 1 87 ? -13.179 10.571 30.418 1.00 92.06 87 TYR A N 1
ATOM 653 C CA . TYR A 1 87 ? -13.041 11.427 29.243 1.00 92.06 87 TYR A CA 1
ATOM 654 C C . TYR A 1 87 ? -13.289 10.631 27.958 1.00 92.06 87 TYR A C 1
ATOM 656 O O . TYR A 1 87 ? -12.815 9.497 27.834 1.00 92.06 87 TYR A O 1
ATOM 664 N N . PRO A 1 88 ? -14.016 11.207 26.985 1.00 93.94 88 PRO A N 1
ATOM 665 C CA . PRO A 1 88 ? -14.290 10.532 25.731 1.00 93.94 88 PRO A CA 1
ATOM 666 C C . PRO A 1 88 ? -13.034 10.442 24.868 1.00 93.94 88 PRO A C 1
ATOM 668 O O . PRO A 1 88 ? -12.307 11.415 24.676 1.00 93.94 88 PRO A O 1
ATOM 671 N N . ILE A 1 89 ? -12.842 9.265 24.291 1.00 94.38 89 ILE A N 1
ATOM 672 C CA . ILE A 1 89 ? -11.861 8.977 23.262 1.00 94.38 89 ILE A CA 1
ATOM 673 C C . ILE A 1 89 ? -12.628 8.694 21.975 1.00 94.38 89 ILE A C 1
ATOM 675 O O . ILE A 1 89 ? -13.391 7.728 21.901 1.00 94.38 89 ILE A O 1
ATOM 679 N N . ILE A 1 90 ? -12.413 9.526 20.959 1.00 95.50 90 ILE A N 1
ATOM 680 C CA . ILE A 1 90 ? -13.017 9.361 19.638 1.00 95.50 90 ILE A CA 1
ATOM 681 C C . ILE A 1 90 ? -11.898 9.397 18.615 1.00 95.50 90 ILE A C 1
ATOM 683 O O . ILE A 1 90 ? -11.202 10.403 18.504 1.00 95.50 90 ILE A O 1
ATOM 687 N N . GLN A 1 91 ? -11.738 8.308 17.872 1.00 96.44 91 GLN A N 1
ATOM 688 C CA . GLN A 1 91 ? -10.702 8.203 16.854 1.00 96.44 91 GLN A CA 1
ATOM 689 C C . GLN A 1 91 ? -11.242 7.479 15.629 1.00 96.44 91 GLN A C 1
ATOM 691 O O . GLN A 1 91 ? -12.144 6.645 15.730 1.00 96.44 91 GLN A O 1
ATOM 696 N N . SER A 1 92 ? -10.737 7.826 14.449 1.00 97.25 92 SER A N 1
ATOM 697 C CA . SER A 1 92 ? -11.087 7.127 13.216 1.00 97.25 92 SER A CA 1
ATOM 698 C C . SER A 1 92 ? -9.889 6.977 12.294 1.00 97.25 92 SER A C 1
ATOM 700 O O . SER A 1 92 ? -9.017 7.843 12.261 1.00 97.25 92 SER A O 1
ATOM 702 N N . TRP A 1 93 ? -9.873 5.878 11.545 1.00 97.31 93 TRP A N 1
ATOM 703 C CA . TRP A 1 93 ? -8.854 5.572 10.551 1.00 97.31 93 TRP A CA 1
ATOM 704 C C . TRP A 1 93 ? -9.493 5.007 9.292 1.00 97.31 93 TRP A C 1
ATOM 706 O O . TRP A 1 93 ? -10.424 4.204 9.359 1.00 97.31 93 TRP A O 1
ATOM 716 N N . GLU A 1 94 ? -8.941 5.394 8.152 1.00 95.56 94 GLU A N 1
ATOM 717 C CA . GLU A 1 94 ? -9.230 4.776 6.867 1.00 95.56 94 GLU A CA 1
ATOM 718 C C . GLU A 1 94 ? -8.184 3.693 6.624 1.00 95.56 94 GLU A C 1
ATOM 720 O O . GLU A 1 94 ? -6.995 3.972 6.478 1.00 95.56 94 GLU A O 1
ATOM 725 N N . LEU A 1 95 ? -8.619 2.438 6.668 1.00 96.62 95 LEU A N 1
ATOM 726 C CA . LEU A 1 95 ? -7.752 1.280 6.518 1.00 96.62 95 LEU A CA 1
ATOM 727 C C . LEU A 1 95 ? -8.057 0.585 5.201 1.00 96.62 95 LEU A C 1
ATOM 729 O O . LEU A 1 95 ? -9.212 0.296 4.885 1.00 96.62 95 LEU A O 1
ATOM 733 N N . HIS A 1 96 ? -7.000 0.269 4.463 1.00 95.31 96 HIS A N 1
ATOM 734 C CA . HIS A 1 96 ? -7.097 -0.432 3.192 1.00 95.31 96 HIS A CA 1
ATOM 735 C C . HIS A 1 96 ? -6.484 -1.811 3.312 1.00 95.31 96 HIS A C 1
ATOM 737 O O . HIS A 1 96 ? -5.374 -1.961 3.830 1.00 95.31 96 HIS A O 1
ATOM 743 N N . PHE A 1 97 ? -7.207 -2.812 2.824 1.00 96.19 97 PHE A N 1
ATOM 744 C CA . PHE A 1 97 ? -6.796 -4.200 2.890 1.00 96.19 97 PHE A CA 1
ATOM 745 C C . PHE A 1 97 ? -6.691 -4.806 1.500 1.00 96.19 97 PHE A C 1
ATOM 747 O O . PHE A 1 97 ? -7.486 -4.529 0.605 1.00 96.19 97 PHE A O 1
ATOM 754 N N . GLY A 1 98 ? -5.723 -5.693 1.340 1.00 95.62 98 GLY A N 1
ATOM 755 C CA . GLY A 1 98 ? -5.558 -6.479 0.137 1.00 95.62 98 GLY A CA 1
ATOM 756 C C . GLY A 1 98 ? -5.112 -7.898 0.443 1.00 95.62 98 GLY A C 1
ATOM 757 O O . GLY A 1 98 ? -4.946 -8.313 1.594 1.00 95.62 98 GLY A O 1
ATOM 758 N N . SER A 1 99 ? -4.994 -8.676 -0.624 1.00 96.12 99 SER A N 1
ATOM 759 C CA . SER A 1 99 ? -4.682 -10.109 -0.548 1.00 96.12 99 SER A CA 1
ATOM 760 C C . SER A 1 99 ? -3.724 -10.575 -1.639 1.00 96.12 99 SER A C 1
ATOM 762 O O . SER A 1 99 ? -3.371 -11.751 -1.673 1.00 96.12 99 SER A O 1
ATOM 764 N N . VAL A 1 100 ? -3.306 -9.668 -2.526 1.00 96.94 100 VAL A N 1
ATOM 765 C CA . VAL A 1 100 ? -2.417 -10.001 -3.632 1.00 96.94 100 VAL A CA 1
ATOM 766 C C . VAL A 1 100 ? -0.985 -9.666 -3.246 1.00 96.94 100 VAL A C 1
ATOM 768 O O . VAL A 1 100 ? -0.623 -8.499 -3.121 1.00 96.94 100 VAL A O 1
ATOM 771 N N . ASP A 1 101 ? -0.168 -10.702 -3.107 1.00 97.75 101 ASP A N 1
ATOM 772 C CA . ASP A 1 101 ? 1.281 -10.564 -3.043 1.00 97.75 101 ASP A CA 1
ATOM 773 C C . ASP A 1 101 ? 1.811 -10.617 -4.477 1.00 97.75 101 ASP A C 1
ATOM 775 O O . ASP A 1 101 ? 1.783 -11.666 -5.125 1.00 97.75 101 ASP A O 1
ATOM 779 N N . MET A 1 102 ? 2.225 -9.465 -5.006 1.00 97.94 102 MET A N 1
ATOM 780 C CA . MET A 1 102 ? 2.595 -9.326 -6.412 1.00 97.94 102 MET A CA 1
ATOM 781 C C . MET A 1 102 ? 4.109 -9.451 -6.600 1.00 97.94 102 MET A C 1
ATOM 783 O O . MET A 1 102 ? 4.852 -8.573 -6.141 1.00 97.94 102 MET A O 1
ATOM 787 N N . PRO A 1 103 ? 4.589 -10.494 -7.300 1.00 98.38 103 PRO A N 1
ATOM 788 C CA . PRO A 1 103 ? 5.997 -10.620 -7.633 1.00 98.38 103 PRO A CA 1
ATOM 789 C C . PRO A 1 103 ? 6.371 -9.664 -8.770 1.00 98.38 103 PRO A C 1
ATOM 791 O O . PRO A 1 103 ? 5.734 -9.633 -9.824 1.00 98.38 103 PRO A O 1
ATOM 794 N N . VAL A 1 104 ? 7.456 -8.921 -8.584 1.00 98.50 104 VAL A N 1
ATOM 795 C CA . VAL A 1 104 ? 8.006 -7.972 -9.554 1.00 98.50 104 VAL A CA 1
ATOM 796 C C . VAL A 1 104 ? 9.426 -8.395 -9.918 1.00 98.50 104 VAL A C 1
ATOM 798 O O . VAL A 1 104 ? 10.211 -8.771 -9.050 1.00 98.50 104 VAL A O 1
ATOM 801 N N . LEU A 1 105 ? 9.755 -8.336 -11.206 1.00 98.62 105 LEU A N 1
ATOM 802 C CA . LEU A 1 105 ? 11.103 -8.486 -11.745 1.00 98.62 105 LEU A CA 1
ATOM 803 C C . LEU A 1 105 ? 11.489 -7.196 -12.466 1.00 98.62 105 LEU A C 1
ATOM 805 O O . LEU A 1 105 ? 10.842 -6.811 -13.441 1.00 98.62 105 LEU A O 1
ATOM 809 N N . ILE A 1 106 ? 12.562 -6.561 -12.009 1.00 98.38 106 ILE A N 1
ATOM 810 C CA . ILE A 1 106 ? 13.151 -5.399 -12.663 1.00 98.38 106 ILE A CA 1
ATOM 811 C C . ILE A 1 106 ? 14.378 -5.835 -13.462 1.00 98.38 106 ILE A C 1
ATOM 813 O O . ILE A 1 106 ? 15.258 -6.530 -12.951 1.00 98.38 106 ILE A O 1
ATOM 817 N N . LEU A 1 107 ? 14.432 -5.410 -14.721 1.00 97.94 107 LEU A N 1
ATOM 818 C CA . LEU A 1 107 ? 15.531 -5.664 -15.643 1.00 97.94 107 LEU A CA 1
ATOM 819 C C . LEU A 1 107 ? 16.253 -4.363 -15.998 1.00 97.94 107 LEU A C 1
ATOM 821 O O . LEU A 1 107 ? 15.630 -3.310 -16.136 1.00 97.94 107 LEU A O 1
ATOM 825 N N . ASN A 1 108 ? 17.562 -4.450 -16.194 1.00 95.44 108 ASN A N 1
ATOM 826 C CA . ASN A 1 108 ? 18.372 -3.426 -16.837 1.00 95.44 108 ASN A CA 1
ATOM 827 C C . ASN A 1 108 ? 18.041 -3.343 -18.348 1.00 95.44 108 ASN A C 1
ATOM 829 O O . ASN A 1 108 ? 17.363 -4.220 -18.899 1.00 95.44 108 ASN A O 1
ATOM 833 N N . PRO A 1 109 ? 18.535 -2.314 -19.062 1.00 88.81 109 PRO A N 1
ATOM 834 C CA . PRO A 1 109 ? 18.322 -2.167 -20.506 1.00 88.81 109 PRO A CA 1
ATOM 835 C C . PRO A 1 109 ? 18.821 -3.343 -21.362 1.00 88.81 109 PRO A C 1
ATOM 837 O O . PRO A 1 109 ? 18.312 -3.560 -22.461 1.00 88.81 109 PRO A O 1
ATOM 840 N N . ASP A 1 110 ? 19.780 -4.114 -20.859 1.00 93.62 110 ASP A N 1
ATOM 841 C CA . ASP A 1 110 ? 20.364 -5.303 -21.491 1.00 93.62 110 ASP A CA 1
ATOM 842 C C . ASP A 1 110 ? 19.650 -6.618 -21.112 1.00 93.62 110 ASP A C 1
ATOM 844 O O . ASP A 1 110 ? 20.172 -7.700 -21.361 1.00 93.62 110 ASP A O 1
ATOM 848 N N . ASP A 1 111 ? 18.464 -6.527 -20.498 1.00 95.62 111 ASP A N 1
ATOM 849 C CA . ASP A 1 111 ? 17.652 -7.658 -20.028 1.00 95.62 111 ASP A CA 1
ATOM 850 C C . ASP A 1 111 ? 18.288 -8.488 -18.895 1.00 95.62 111 ASP A C 1
ATOM 852 O O . ASP A 1 111 ? 17.772 -9.550 -18.532 1.00 95.62 111 ASP A O 1
ATOM 856 N N . THR A 1 112 ? 19.355 -7.985 -18.266 1.00 97.62 112 THR A N 1
ATOM 857 C CA . THR A 1 112 ? 19.898 -8.564 -17.030 1.00 97.62 112 THR A CA 1
ATOM 858 C C . THR A 1 112 ? 19.096 -8.112 -15.803 1.00 97.62 112 THR A C 1
ATOM 860 O O . THR A 1 112 ? 18.499 -7.035 -15.824 1.00 97.62 112 THR A O 1
ATOM 863 N N . PRO A 1 113 ? 19.046 -8.889 -14.707 1.00 98.50 113 PRO A N 1
ATOM 864 C CA . PRO A 1 113 ? 18.349 -8.461 -13.498 1.00 98.50 113 PRO A CA 1
ATOM 865 C C . PRO A 1 113 ? 18.958 -7.215 -12.839 1.00 98.50 113 PRO A C 1
ATOM 867 O O . PRO A 1 113 ? 20.175 -7.103 -12.698 1.00 98.50 113 PRO A O 1
ATOM 870 N N . ALA A 1 114 ? 18.104 -6.294 -12.389 1.00 97.81 114 ALA A N 1
ATOM 871 C CA . ALA A 1 114 ? 18.518 -5.058 -11.731 1.00 97.81 114 ALA A CA 1
ATOM 872 C C . ALA A 1 114 ? 18.350 -5.153 -10.207 1.00 97.81 114 ALA A C 1
ATOM 874 O O . ALA A 1 114 ? 17.229 -5.118 -9.696 1.00 97.81 114 ALA A O 1
ATOM 875 N N . GLN A 1 115 ? 19.463 -5.251 -9.479 1.00 98.38 115 GLN A N 1
ATOM 876 C CA . GLN A 1 115 ? 19.504 -5.271 -8.012 1.00 98.38 115 GLN A CA 1
ATOM 877 C C . GLN A 1 115 ? 19.377 -3.869 -7.399 1.00 98.38 115 GLN A C 1
ATOM 879 O O . GLN A 1 115 ? 19.850 -2.890 -7.980 1.00 98.38 115 GLN A O 1
ATOM 884 N N . GLY A 1 116 ? 18.806 -3.790 -6.192 1.00 97.62 116 GLY A N 1
ATOM 885 C CA . GLY A 1 116 ? 18.788 -2.572 -5.377 1.00 97.62 116 GLY A CA 1
ATOM 886 C C . GLY A 1 116 ? 17.823 -1.502 -5.886 1.00 97.62 116 GLY A C 1
ATOM 887 O O . GLY A 1 116 ? 17.930 -0.344 -5.504 1.00 97.62 116 GLY A O 1
ATOM 888 N N . VAL A 1 117 ? 16.890 -1.873 -6.760 1.00 97.88 117 VAL A N 1
ATOM 889 C CA . VAL A 1 117 ? 15.883 -0.968 -7.308 1.00 97.88 117 VAL A CA 1
ATOM 890 C C . VAL A 1 117 ? 14.754 -0.832 -6.300 1.00 97.88 117 VAL A C 1
ATOM 892 O O . VAL A 1 117 ? 14.161 -1.833 -5.899 1.00 97.88 117 VAL A O 1
ATOM 895 N N . HIS A 1 118 ? 14.436 0.402 -5.922 1.00 97.81 118 HIS A N 1
ATOM 896 C CA . HIS A 1 118 ? 13.278 0.716 -5.100 1.00 97.81 118 HIS A CA 1
ATOM 897 C C . HIS A 1 118 ? 12.015 0.704 -5.963 1.00 97.81 118 HIS A C 1
ATOM 899 O O . HIS A 1 118 ? 11.920 1.451 -6.936 1.00 97.81 118 HIS A O 1
ATOM 905 N N . VAL A 1 119 ? 11.051 -0.144 -5.624 1.00 97.50 119 VAL A N 1
ATOM 906 C CA . VAL A 1 119 ? 9.771 -0.275 -6.322 1.00 97.50 119 VAL A CA 1
ATOM 907 C C . VAL A 1 119 ? 8.658 0.193 -5.401 1.00 97.50 119 VAL A C 1
ATOM 909 O O . VAL A 1 119 ? 8.554 -0.269 -4.270 1.00 97.50 119 VAL A O 1
ATOM 912 N N . GLU A 1 120 ? 7.812 1.078 -5.907 1.00 95.50 120 GLU A N 1
ATOM 913 C CA . GLU A 1 120 ? 6.700 1.700 -5.199 1.00 95.50 120 GLU A CA 1
ATOM 914 C C . GLU A 1 120 ? 5.379 1.371 -5.906 1.00 95.50 120 GLU A C 1
ATOM 916 O O . GLU A 1 120 ? 5.278 1.500 -7.129 1.00 95.50 120 GLU A O 1
ATOM 921 N N . ALA A 1 121 ? 4.369 0.948 -5.144 1.00 93.19 121 ALA A N 1
ATOM 922 C CA . ALA A 1 121 ? 3.015 0.667 -5.607 1.00 93.19 121 ALA A CA 1
ATOM 923 C C . ALA A 1 121 ? 1.996 1.604 -4.947 1.00 93.19 121 ALA A C 1
ATOM 925 O O . ALA A 1 121 ? 1.715 1.483 -3.752 1.00 93.19 121 ALA A O 1
ATOM 926 N N . ASN A 1 122 ? 1.374 2.470 -5.747 1.00 88.19 122 ASN A N 1
ATOM 927 C CA . ASN A 1 122 ? 0.356 3.419 -5.287 1.00 88.19 122 ASN A CA 1
ATOM 928 C C . ASN A 1 122 ? -1.020 3.116 -5.878 1.00 88.19 122 ASN A C 1
ATOM 930 O O . ASN A 1 122 ? -1.165 2.974 -7.097 1.00 88.19 122 ASN A O 1
ATOM 934 N N . ALA A 1 123 ? -2.048 3.083 -5.040 1.00 79.31 123 ALA A N 1
ATOM 935 C CA . ALA A 1 123 ? -3.428 2.957 -5.474 1.00 79.31 123 ALA A CA 1
ATOM 936 C C . ALA A 1 123 ? -3.853 4.294 -6.081 1.00 79.31 123 ALA A C 1
ATOM 938 O O . ALA A 1 123 ? -3.722 5.339 -5.452 1.00 79.31 123 ALA A O 1
ATOM 939 N N . THR A 1 124 ? -4.370 4.296 -7.312 1.00 70.25 124 THR A N 1
ATOM 940 C CA . THR A 1 124 ? -4.757 5.585 -7.927 1.00 70.25 124 THR A CA 1
ATOM 941 C C . THR A 1 124 ? -6.000 6.187 -7.324 1.00 70.25 124 THR A C 1
ATOM 943 O O . THR A 1 124 ? -6.146 7.402 -7.345 1.00 70.25 124 THR A O 1
ATOM 946 N N . ILE A 1 125 ? -6.907 5.348 -6.831 1.00 70.50 125 ILE A N 1
ATOM 947 C CA . ILE A 1 125 ? -8.158 5.816 -6.238 1.00 70.50 125 ILE A CA 1
ATOM 948 C C . ILE A 1 125 ? -7.975 6.267 -4.782 1.00 70.50 125 ILE A C 1
ATOM 950 O O . ILE A 1 125 ? -8.853 6.933 -4.245 1.00 70.50 125 ILE A O 1
ATOM 954 N N . TYR A 1 126 ? -6.826 5.952 -4.170 1.00 76.44 126 TYR A N 1
ATOM 955 C CA . TYR A 1 126 ? -6.497 6.286 -2.785 1.00 76.44 126 TYR A CA 1
ATOM 956 C C . TYR A 1 126 ? -5.114 6.959 -2.714 1.00 76.44 126 TYR A C 1
ATOM 958 O O . TYR A 1 126 ? -4.107 6.297 -2.441 1.00 76.44 126 TYR A O 1
ATOM 966 N N . PRO A 1 127 ? -5.037 8.271 -3.003 1.00 72.38 127 PRO A N 1
ATOM 967 C CA . PRO A 1 127 ? -3.784 9.014 -2.936 1.00 72.38 127 PRO A CA 1
ATOM 968 C C . PRO A 1 127 ? -3.150 8.913 -1.544 1.00 72.38 127 PRO A C 1
ATOM 970 O O . PRO A 1 127 ? -3.833 9.075 -0.538 1.00 72.38 127 PRO A O 1
ATOM 973 N N . GLY A 1 128 ? -1.839 8.679 -1.488 1.00 76.88 128 GLY A N 1
ATOM 974 C CA . GLY A 1 128 ? -1.092 8.570 -0.229 1.00 76.88 128 GLY A CA 1
ATOM 975 C C . GLY A 1 128 ? -1.005 7.157 0.358 1.00 76.88 128 GLY A C 1
ATOM 976 O O . GLY A 1 128 ? -0.272 6.970 1.324 1.00 76.88 128 GLY A O 1
ATOM 977 N N . LEU A 1 129 ? -1.684 6.165 -0.231 1.00 84.38 129 LEU A N 1
ATOM 978 C CA . LEU A 1 129 ? -1.431 4.758 0.078 1.00 84.38 129 LEU A CA 1
ATOM 979 C C . LEU A 1 129 ? -0.289 4.216 -0.762 1.00 84.38 129 LEU A C 1
ATOM 981 O O . LEU A 1 129 ? -0.381 4.152 -1.994 1.00 84.38 129 LEU A O 1
ATOM 985 N N . THR A 1 130 ? 0.738 3.738 -0.074 1.00 90.31 130 THR A N 1
ATOM 986 C CA . THR A 1 130 ? 1.955 3.262 -0.712 1.00 90.31 130 THR A CA 1
ATOM 987 C C . THR A 1 130 ? 2.395 1.937 -0.104 1.00 90.31 130 THR A C 1
ATOM 989 O O . THR A 1 130 ? 2.302 1.708 1.100 1.00 90.31 130 THR A O 1
ATOM 992 N N . SER A 1 131 ? 2.910 1.046 -0.945 1.00 94.62 131 SER A N 1
ATOM 993 C CA . SER A 1 131 ? 3.697 -0.108 -0.510 1.00 94.62 131 SER A CA 1
ATOM 994 C C . SER A 1 131 ? 4.957 -0.191 -1.348 1.00 94.62 131 SER A C 1
ATOM 996 O O . SER A 1 131 ? 4.947 0.193 -2.519 1.00 94.62 131 SER A O 1
ATOM 998 N N . THR A 1 132 ? 6.051 -0.642 -0.746 1.00 96.56 132 THR A N 1
ATOM 999 C CA . THR A 1 132 ? 7.362 -0.629 -1.387 1.00 96.56 132 THR A CA 1
ATOM 1000 C C . THR A 1 132 ? 8.078 -1.963 -1.245 1.00 96.56 132 THR A C 1
ATOM 1002 O O . THR A 1 132 ? 7.814 -2.744 -0.330 1.00 96.56 132 THR A O 1
ATOM 1005 N N . CYS A 1 133 ? 8.997 -2.233 -2.165 1.00 98.00 133 CYS A N 1
ATOM 1006 C CA . CYS A 1 133 ? 9.994 -3.285 -2.027 1.00 98.00 133 CYS A CA 1
ATOM 1007 C C . CYS A 1 133 ? 11.306 -2.874 -2.697 1.00 98.00 133 CYS A C 1
ATOM 1009 O O . CYS A 1 133 ? 11.327 -1.975 -3.534 1.00 98.00 133 CYS A O 1
ATOM 1011 N N . THR A 1 134 ? 12.402 -3.535 -2.333 1.00 98.50 134 THR A N 1
ATOM 1012 C CA . THR A 1 134 ? 13.709 -3.342 -2.975 1.00 98.50 134 THR A CA 1
ATOM 1013 C C . THR A 1 134 ? 14.136 -4.645 -3.627 1.00 98.50 134 THR A C 1
ATOM 1015 O O . THR A 1 134 ? 14.019 -5.704 -3.007 1.00 98.50 134 THR A O 1
ATOM 1018 N N . THR A 1 135 ? 14.608 -4.588 -4.872 1.00 98.69 135 THR A N 1
ATOM 1019 C CA . THR A 1 135 ? 14.992 -5.794 -5.612 1.00 98.69 135 THR A CA 1
ATOM 1020 C C . THR A 1 135 ? 16.263 -6.453 -5.080 1.00 98.69 135 THR A C 1
ATOM 1022 O O . THR A 1 135 ? 17.248 -5.790 -4.747 1.00 98.69 135 THR A O 1
ATOM 1025 N N . ASP A 1 136 ? 16.253 -7.783 -5.041 1.00 98.62 136 ASP A N 1
ATOM 1026 C CA . ASP A 1 136 ? 17.405 -8.621 -4.708 1.00 98.62 136 ASP A CA 1
ATOM 1027 C C . ASP A 1 136 ? 18.408 -8.750 -5.877 1.00 98.62 136 ASP A C 1
ATOM 1029 O O . ASP A 1 136 ? 18.259 -8.130 -6.931 1.00 98.62 136 ASP A O 1
ATOM 1033 N N . ALA A 1 137 ? 19.449 -9.575 -5.711 1.00 98.19 137 ALA A N 1
ATOM 1034 C CA . ALA A 1 137 ? 20.449 -9.836 -6.756 1.00 98.19 137 ALA A CA 1
ATOM 1035 C C . ALA A 1 137 ? 19.869 -10.496 -8.025 1.00 98.19 137 ALA A C 1
ATOM 1037 O O . ALA A 1 137 ? 20.468 -10.414 -9.095 1.00 98.19 137 ALA A O 1
ATOM 1038 N N . ALA A 1 138 ? 18.699 -11.133 -7.927 1.00 98.50 138 ALA A N 1
ATOM 1039 C CA . ALA A 1 138 ? 17.966 -11.686 -9.059 1.00 98.50 138 ALA A CA 1
ATOM 1040 C C . ALA A 1 138 ? 16.980 -10.673 -9.669 1.00 98.50 138 ALA A C 1
ATOM 1042 O O . ALA A 1 138 ? 16.159 -11.059 -10.506 1.00 98.50 138 ALA A O 1
ATOM 1043 N N . GLY A 1 139 ? 17.053 -9.397 -9.267 1.00 98.44 139 GLY A N 1
ATOM 1044 C CA . GLY A 1 139 ? 16.191 -8.312 -9.726 1.00 98.44 139 GLY A CA 1
ATOM 1045 C C . GLY A 1 139 ? 14.746 -8.438 -9.257 1.00 98.44 139 GL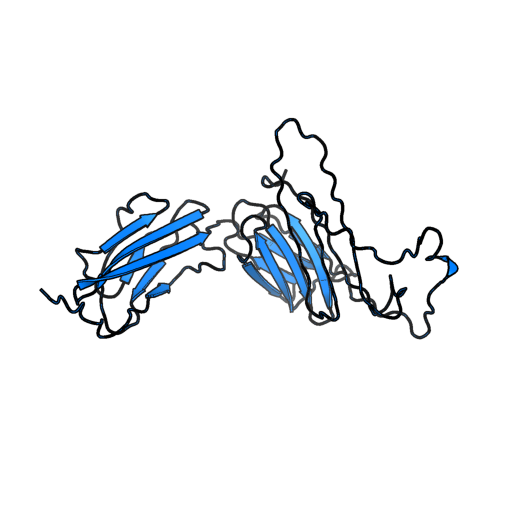Y A C 1
ATOM 1046 O O . GLY A 1 139 ? 13.862 -7.815 -9.842 1.00 98.44 139 GLY A O 1
ATOM 1047 N N . LYS A 1 140 ? 14.475 -9.264 -8.241 1.00 98.69 140 LYS A N 1
ATOM 1048 C CA . LYS A 1 140 ? 13.119 -9.594 -7.803 1.00 98.69 140 LYS A CA 1
ATOM 1049 C C . LYS A 1 140 ? 12.780 -8.923 -6.487 1.00 98.69 140 LYS A C 1
ATOM 1051 O O . LYS A 1 140 ? 13.614 -8.825 -5.594 1.00 98.69 140 LYS A O 1
ATOM 1056 N N . CYS A 1 141 ? 11.526 -8.525 -6.343 1.00 98.62 141 CYS A N 1
ATOM 1057 C CA . CYS A 1 141 ? 10.923 -8.288 -5.039 1.00 98.62 141 CYS A CA 1
ATOM 1058 C C . CYS A 1 141 ? 9.423 -8.585 -5.082 1.00 98.62 141 CYS A C 1
ATOM 1060 O O . CYS A 1 141 ? 8.859 -8.811 -6.152 1.00 98.62 141 CYS A O 1
ATOM 1062 N N . THR A 1 142 ? 8.785 -8.664 -3.918 1.00 98.50 142 THR A N 1
ATOM 1063 C CA . THR A 1 142 ? 7.339 -8.897 -3.814 1.00 98.50 142 THR A CA 1
ATOM 1064 C C . THR A 1 142 ? 6.718 -7.743 -3.055 1.00 98.50 142 THR A C 1
ATOM 1066 O O . THR A 1 142 ? 7.193 -7.394 -1.976 1.00 98.50 142 THR A O 1
ATOM 1069 N N . ILE A 1 143 ? 5.663 -7.164 -3.620 1.00 97.69 143 ILE A N 1
ATOM 1070 C CA . ILE A 1 143 ? 4.867 -6.133 -2.957 1.00 97.69 143 ILE A CA 1
ATOM 1071 C C . ILE A 1 143 ? 3.638 -6.819 -2.377 1.00 97.69 143 ILE A C 1
ATOM 1073 O O . ILE A 1 143 ? 2.832 -7.382 -3.119 1.00 97.69 143 ILE A O 1
ATOM 1077 N N . GLY A 1 144 ? 3.538 -6.813 -1.051 1.00 96.88 144 GLY A N 1
ATOM 1078 C CA . GLY A 1 144 ? 2.519 -7.567 -0.334 1.00 96.88 144 GLY A CA 1
ATOM 1079 C C . GLY A 1 144 ? 1.185 -6.841 -0.196 1.00 96.88 144 GLY A C 1
ATOM 1080 O O . GLY A 1 144 ? 1.127 -5.607 -0.215 1.00 96.88 144 GLY A O 1
ATOM 1081 N N . ASN A 1 145 ? 0.136 -7.633 0.031 1.00 96.62 145 ASN A N 1
ATOM 1082 C CA . ASN A 1 145 ? -1.197 -7.190 0.451 1.00 96.62 145 ASN A CA 1
ATOM 1083 C C . ASN A 1 145 ? -1.857 -6.158 -0.467 1.00 96.62 145 ASN A C 1
ATOM 1085 O O . ASN A 1 145 ? -2.630 -5.327 -0.002 1.00 96.62 145 ASN A O 1
ATOM 1089 N N . LEU A 1 146 ? -1.578 -6.186 -1.765 1.00 94.62 146 LEU A N 1
ATOM 1090 C CA . LEU A 1 146 ? -2.143 -5.207 -2.680 1.00 94.62 146 LEU A CA 1
ATOM 1091 C C . LEU A 1 146 ? -3.667 -5.389 -2.832 1.00 94.62 146 LEU A C 1
ATOM 1093 O O . LEU A 1 146 ? -4.163 -6.529 -2.819 1.00 94.62 146 LEU A O 1
ATOM 1097 N N . PRO A 1 147 ? -4.419 -4.280 -2.955 1.00 89.44 147 PRO A N 1
ATOM 1098 C CA . PRO A 1 147 ? -5.872 -4.296 -3.102 1.00 89.44 147 PRO A CA 1
ATOM 1099 C C . PRO A 1 147 ? -6.287 -4.758 -4.504 1.00 89.44 147 PRO A C 1
ATOM 1101 O O . PRO A 1 147 ? -5.518 -4.658 -5.453 1.00 89.44 147 PRO A O 1
ATOM 1104 N N . GLY A 1 148 ? -7.532 -5.201 -4.674 1.00 84.38 148 GLY A N 1
ATOM 1105 C CA . GLY A 1 148 ? -8.086 -5.596 -5.979 1.00 84.38 148 GLY A CA 1
ATOM 1106 C C . GLY A 1 148 ? -8.390 -4.428 -6.931 1.00 84.38 148 GLY A C 1
ATOM 1107 O O . GLY A 1 148 ? -9.338 -4.513 -7.703 1.00 84.38 148 GLY A O 1
ATOM 1108 N N . THR A 1 149 ? -7.640 -3.326 -6.860 1.00 82.50 149 THR A N 1
ATOM 1109 C CA . THR A 1 149 ? -7.807 -2.133 -7.707 1.00 82.50 149 THR A CA 1
ATOM 1110 C C . THR A 1 149 ? -6.523 -1.828 -8.459 1.00 82.50 149 THR A C 1
ATOM 1112 O O . THR A 1 149 ? -5.447 -2.284 -8.086 1.00 82.50 149 THR A O 1
ATOM 1115 N N . THR A 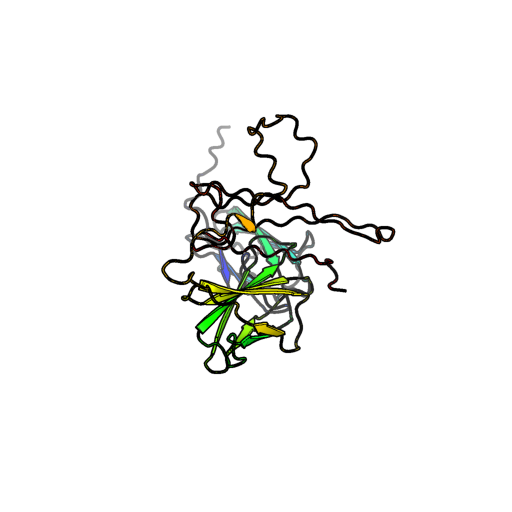1 150 ? -6.610 -1.027 -9.512 1.00 84.56 150 THR A N 1
ATOM 1116 C CA . THR A 1 150 ? -5.446 -0.635 -10.296 1.00 84.56 150 THR A CA 1
ATOM 1117 C C . THR A 1 150 ? -4.428 0.137 -9.447 1.00 84.56 150 THR A C 1
ATOM 1119 O O . THR A 1 150 ? -4.759 1.097 -8.742 1.00 84.56 150 THR A O 1
ATOM 1122 N N . ILE A 1 151 ? -3.155 -0.242 -9.575 1.00 85.75 151 ILE A N 1
ATOM 1123 C CA . ILE A 1 151 ? -2.003 0.370 -8.905 1.00 85.75 151 ILE A CA 1
ATOM 1124 C C . ILE A 1 151 ? -1.006 0.935 -9.913 1.00 85.75 151 ILE A C 1
ATOM 1126 O O . ILE A 1 151 ? -0.889 0.471 -11.048 1.00 85.75 151 ILE A O 1
ATOM 1130 N N . SER A 1 152 ? -0.342 2.027 -9.552 1.00 86.69 152 SER A N 1
ATOM 1131 C CA . SER A 1 152 ? 0.804 2.566 -10.282 1.00 86.69 152 SER A CA 1
ATOM 1132 C C . SER A 1 152 ? 2.055 1.948 -9.692 1.00 86.69 152 SER A C 1
ATOM 1134 O O . SER A 1 152 ? 2.288 2.105 -8.498 1.00 86.69 152 SER A O 1
ATOM 1136 N N . LEU A 1 153 ? 2.842 1.277 -10.522 1.00 90.50 153 LEU A N 1
ATOM 1137 C CA . LEU A 1 153 ? 4.174 0.809 -10.189 1.00 90.50 153 LEU A CA 1
ATOM 1138 C C . LEU A 1 153 ? 5.205 1.801 -10.693 1.00 90.50 153 LEU A C 1
ATOM 1140 O O . LEU A 1 153 ? 5.212 2.142 -11.876 1.00 90.50 153 LEU A O 1
ATOM 1144 N N . VAL A 1 154 ? 6.094 2.223 -9.804 1.00 92.00 154 VAL A N 1
ATOM 1145 C CA . VAL A 1 154 ? 7.241 3.064 -10.133 1.00 92.00 154 VAL A CA 1
ATOM 1146 C C . VAL A 1 154 ? 8.482 2.409 -9.549 1.00 92.00 154 VAL A C 1
ATOM 1148 O O . VAL A 1 154 ? 8.591 2.256 -8.341 1.00 92.00 154 VAL A O 1
ATOM 1151 N N . ALA A 1 155 ? 9.415 2.017 -10.406 1.00 94.38 155 ALA A N 1
ATOM 1152 C CA . ALA A 1 155 ? 10.711 1.487 -10.017 1.00 94.38 155 ALA A CA 1
ATOM 1153 C C . ALA A 1 155 ? 11.780 2.555 -10.259 1.00 94.38 155 ALA A C 1
ATOM 1155 O O . ALA A 1 155 ? 11.822 3.135 -11.346 1.00 94.38 155 ALA A O 1
ATOM 1156 N N . ARG A 1 156 ? 12.629 2.824 -9.266 1.00 91.75 156 ARG A N 1
ATOM 1157 C CA . ARG A 1 156 ? 13.720 3.801 -9.345 1.00 91.75 156 ARG A CA 1
ATOM 1158 C C . ARG A 1 156 ? 15.007 3.233 -8.782 1.00 91.75 156 ARG A C 1
ATOM 1160 O O . ARG A 1 156 ? 15.000 2.501 -7.793 1.00 91.75 156 ARG A O 1
ATOM 1167 N N . LYS A 1 157 ? 16.111 3.612 -9.408 1.00 89.00 157 LYS A N 1
ATOM 1168 C CA . LYS A 1 157 ? 17.465 3.276 -8.978 1.00 89.00 157 LYS A CA 1
ATOM 1169 C C . LYS A 1 157 ? 18.250 4.564 -8.733 1.00 89.00 157 LYS A C 1
ATOM 1171 O O . LYS A 1 157 ? 17.930 5.598 -9.318 1.00 89.00 157 LYS A O 1
ATOM 1176 N N . ASP A 1 158 ? 19.276 4.501 -7.891 1.00 86.00 158 ASP A N 1
ATOM 1177 C CA . ASP A 1 158 ? 20.072 5.673 -7.489 1.00 86.00 158 ASP A CA 1
ATOM 1178 C C . ASP A 1 158 ? 20.784 6.370 -8.662 1.00 86.00 158 ASP A C 1
ATOM 1180 O O . ASP A 1 158 ? 21.116 7.548 -8.581 1.00 86.00 158 ASP A O 1
ATOM 1184 N N . ASP A 1 159 ? 20.979 5.661 -9.779 1.00 77.62 159 ASP A N 1
ATOM 1185 C CA . ASP A 1 159 ? 21.524 6.206 -11.030 1.00 77.62 159 ASP A CA 1
ATOM 1186 C C . ASP A 1 159 ? 20.500 7.014 -11.857 1.00 77.62 159 ASP A C 1
ATOM 1188 O O . ASP A 1 159 ? 20.790 7.424 -12.981 1.00 77.62 159 ASP A O 1
ATOM 1192 N N . GLY A 1 160 ? 19.299 7.246 -11.318 1.00 74.19 160 GLY A N 1
ATOM 1193 C CA . GLY A 1 160 ? 18.225 7.993 -11.972 1.00 74.19 160 GLY A CA 1
ATOM 1194 C C . GLY A 1 160 ? 17.423 7.176 -12.986 1.00 74.19 160 GLY A C 1
ATOM 1195 O O . GLY A 1 160 ? 16.482 7.705 -13.579 1.00 74.19 160 GLY A O 1
ATOM 1196 N N . SER A 1 161 ? 17.748 5.894 -13.182 1.00 80.56 161 SER A N 1
ATOM 1197 C CA . SER A 1 161 ? 16.962 5.021 -14.052 1.00 80.56 161 SER A CA 1
ATOM 1198 C C . SER A 1 161 ? 15.564 4.792 -13.481 1.00 80.56 161 SER A C 1
ATOM 1200 O O . SER A 1 161 ? 15.395 4.582 -12.274 1.00 80.56 161 SER A O 1
ATOM 1202 N N . ILE A 1 162 ? 14.560 4.776 -14.358 1.00 86.44 162 ILE A N 1
ATOM 1203 C CA . ILE A 1 162 ? 13.150 4.642 -13.981 1.00 86.44 162 ILE A CA 1
ATOM 1204 C C . ILE A 1 162 ? 12.439 3.585 -14.827 1.00 86.44 162 ILE A C 1
ATOM 1206 O O . ILE A 1 162 ? 12.688 3.449 -16.022 1.00 86.44 162 ILE A O 1
ATOM 1210 N N . ALA A 1 163 ? 11.508 2.855 -14.222 1.00 86.19 163 ALA A N 1
ATOM 1211 C CA . ALA A 1 163 ? 10.485 2.107 -14.942 1.00 86.19 163 ALA A CA 1
ATOM 1212 C C . ALA A 1 163 ? 9.116 2.379 -14.322 1.00 86.19 163 ALA A C 1
ATOM 1214 O O . ALA A 1 163 ? 8.995 2.580 -13.116 1.00 86.19 163 ALA A O 1
ATOM 1215 N N . VAL A 1 164 ? 8.076 2.386 -15.147 1.00 86.62 164 VAL A N 1
ATOM 1216 C CA . VAL A 1 164 ? 6.710 2.710 -14.728 1.00 86.62 164 VAL A CA 1
ATOM 1217 C C . VAL A 1 164 ? 5.726 1.763 -15.390 1.00 86.62 164 VAL A C 1
ATOM 1219 O O . VAL A 1 164 ? 5.911 1.387 -16.547 1.00 86.62 164 VAL A O 1
ATOM 1222 N N . ASN A 1 165 ? 4.678 1.380 -14.670 1.00 84.44 165 ASN A N 1
ATOM 1223 C CA . ASN A 1 165 ? 3.570 0.613 -15.229 1.00 84.44 165 ASN A CA 1
ATOM 1224 C C . ASN A 1 165 ? 2.285 0.866 -14.435 1.00 84.44 165 ASN A C 1
ATOM 1226 O O . ASN A 1 165 ? 2.328 1.192 -13.252 1.00 84.44 165 ASN A O 1
ATOM 1230 N N . GLY A 1 166 ? 1.134 0.703 -15.076 1.00 83.81 166 GLY A N 1
ATOM 1231 C CA . GLY A 1 166 ? -0.171 0.758 -14.431 1.00 83.81 166 GLY A CA 1
ATOM 1232 C C . GLY A 1 166 ? -0.932 -0.521 -14.706 1.00 83.81 166 GLY A C 1
ATOM 1233 O O . GLY A 1 166 ? -1.157 -0.856 -15.863 1.00 83.81 166 GLY A O 1
ATOM 1234 N N . LEU A 1 167 ? -1.331 -1.224 -13.654 1.00 85.62 167 LEU A N 1
ATOM 1235 C CA . LEU A 1 167 ? -2.000 -2.514 -13.776 1.00 85.62 167 LEU A CA 1
ATOM 1236 C C . LEU A 1 167 ? -2.789 -2.850 -12.514 1.00 85.62 167 LEU A C 1
ATOM 1238 O O . LEU A 1 167 ? -2.547 -2.276 -11.452 1.00 85.62 167 LEU A O 1
ATOM 1242 N N . ALA A 1 168 ? -3.717 -3.794 -12.630 1.00 88.31 168 ALA A N 1
ATOM 1243 C CA . ALA A 1 168 ? -4.280 -4.456 -11.464 1.00 88.31 168 ALA A CA 1
ATOM 1244 C C . ALA A 1 168 ? -3.228 -5.399 -10.844 1.00 88.31 168 ALA A C 1
ATOM 1246 O O . ALA A 1 168 ? -2.491 -6.058 -11.589 1.00 88.31 168 ALA A O 1
ATOM 1247 N N . PRO A 1 169 ? -3.140 -5.483 -9.506 1.00 92.38 169 PRO A N 1
ATOM 1248 C CA . PRO A 1 169 ? -2.294 -6.451 -8.830 1.00 92.38 169 PRO A CA 1
ATOM 1249 C C . PRO A 1 169 ? -2.587 -7.876 -9.290 1.00 92.38 169 PRO A C 1
ATOM 1251 O O . PRO A 1 169 ? -3.737 -8.270 -9.477 1.00 92.38 169 PRO A O 1
ATOM 1254 N N . THR A 1 170 ? -1.529 -8.660 -9.457 1.00 95.00 170 THR A N 1
ATOM 1255 C CA . THR A 1 170 ? -1.604 -10.045 -9.924 1.00 95.00 170 THR A CA 1
ATOM 1256 C C . THR A 1 170 ? -0.584 -10.909 -9.194 1.00 95.00 170 THR A C 1
ATOM 1258 O O . THR A 1 170 ? 0.432 -10.415 -8.718 1.00 95.00 170 THR A O 1
ATOM 1261 N N . THR A 1 171 ? -0.836 -12.212 -9.115 1.00 96.62 171 THR A N 1
ATOM 1262 C CA . THR A 1 171 ? 0.136 -13.193 -8.608 1.00 96.62 171 THR A CA 1
ATOM 1263 C C . THR A 1 171 ? 1.141 -13.627 -9.680 1.00 96.62 171 THR A C 1
ATOM 1265 O O . THR A 1 171 ? 2.112 -14.324 -9.384 1.00 96.62 171 THR A O 1
ATOM 1268 N N . VAL A 1 172 ? 0.935 -13.215 -10.935 1.00 96.44 172 VAL A N 1
ATOM 1269 C CA . VAL A 1 172 ? 1.878 -13.434 -12.038 1.00 96.44 172 VAL A CA 1
ATOM 1270 C C . VAL A 1 172 ? 3.026 -12.432 -11.938 1.00 96.44 172 VAL A C 1
ATOM 1272 O O . VAL A 1 172 ? 2.818 -11.266 -11.620 1.00 96.44 172 VAL A O 1
ATOM 1275 N N . GLN A 1 173 ? 4.249 -12.870 -12.247 1.00 97.69 173 GLN A N 1
ATOM 1276 C CA . GLN A 1 173 ? 5.411 -11.985 -12.220 1.00 97.69 173 GLN A CA 1
ATOM 1277 C C . GLN A 1 173 ? 5.282 -10.841 -13.229 1.00 97.69 173 GLN A C 1
ATOM 1279 O O . GLN A 1 173 ? 5.256 -11.057 -14.442 1.00 97.69 173 GLN A O 1
ATOM 1284 N N . VAL A 1 174 ? 5.286 -9.616 -12.711 1.00 97.19 174 VAL A N 1
ATOM 1285 C CA . VAL A 1 174 ? 5.290 -8.384 -13.499 1.00 97.19 174 VAL A CA 1
ATOM 1286 C C . VAL A 1 174 ? 6.729 -8.029 -13.836 1.00 97.19 174 VAL A C 1
ATOM 1288 O O . VAL A 1 174 ? 7.575 -7.939 -12.949 1.00 97.19 174 VAL A O 1
ATOM 1291 N N . ARG A 1 175 ? 7.020 -7.821 -15.121 1.00 97.75 175 ARG A N 1
ATOM 1292 C CA . ARG A 1 175 ? 8.364 -7.469 -15.596 1.00 97.75 175 ARG A CA 1
ATOM 1293 C C . ARG A 1 175 ? 8.398 -5.990 -15.958 1.00 97.75 175 ARG A C 1
ATOM 1295 O O . ARG A 1 175 ? 7.574 -5.541 -16.751 1.00 97.75 175 ARG A O 1
ATOM 1302 N N . LEU A 1 176 ? 9.348 -5.249 -15.397 1.00 95.12 176 LEU A N 1
ATOM 1303 C CA . LEU A 1 176 ? 9.614 -3.852 -15.739 1.00 95.12 176 LEU A CA 1
ATOM 1304 C C . LEU A 1 176 ? 11.056 -3.725 -16.214 1.00 95.12 176 LEU A C 1
ATOM 1306 O O . LEU A 1 176 ? 11.957 -4.338 -15.645 1.00 95.12 176 LEU A O 1
ATOM 1310 N N . LYS A 1 177 ? 11.278 -2.918 -17.248 1.00 94.88 177 LYS A N 1
ATOM 1311 C CA . LYS A 1 177 ? 12.610 -2.646 -17.783 1.00 94.88 177 LYS A CA 1
ATOM 1312 C C . LYS A 1 177 ? 12.987 -1.210 -17.456 1.00 94.88 177 LYS A C 1
ATOM 1314 O O . LYS A 1 177 ? 12.237 -0.296 -17.796 1.00 94.88 177 LYS A O 1
ATOM 1319 N N . LEU A 1 178 ? 14.111 -1.030 -16.770 1.00 87.69 178 LEU A N 1
ATOM 1320 C CA . LEU A 1 178 ? 14.650 0.284 -16.453 1.00 87.69 178 LEU A CA 1
ATOM 1321 C C . LEU A 1 178 ? 14.988 1.022 -17.743 1.00 87.69 178 LEU A C 1
ATOM 1323 O O . LEU A 1 178 ? 15.664 0.493 -18.626 1.00 87.69 178 LEU A O 1
ATOM 1327 N N . LEU A 1 179 ? 14.534 2.263 -17.817 1.00 80.75 179 LEU A N 1
ATOM 1328 C CA . LEU A 1 179 ? 14.999 3.241 -18.778 1.00 80.75 179 LEU A CA 1
ATOM 1329 C C . LEU A 1 179 ? 16.121 4.025 -18.093 1.00 80.75 179 LEU A C 1
ATOM 1331 O O . LEU A 1 179 ? 15.866 4.635 -17.050 1.00 80.75 179 LEU A O 1
ATOM 1335 N N . PRO A 1 180 ? 17.358 3.966 -18.613 1.00 77.44 180 PRO A N 1
ATOM 1336 C CA . PRO A 1 180 ? 18.481 4.626 -17.981 1.00 77.44 180 PRO A CA 1
ATOM 1337 C C . PRO A 1 180 ? 18.351 6.134 -18.146 1.00 77.44 180 PRO A C 1
ATOM 1339 O O . PRO A 1 180 ? 17.838 6.616 -19.160 1.00 77.44 180 PRO A O 1
ATOM 1342 N N . PHE A 1 181 ? 18.889 6.885 -17.191 1.00 66.31 181 PHE A N 1
ATOM 1343 C CA . PHE A 1 181 ? 19.124 8.301 -17.420 1.00 66.31 181 PHE A CA 1
ATOM 1344 C C . PHE A 1 181 ? 20.261 8.451 -18.441 1.00 66.31 181 PHE A C 1
ATOM 1346 O O . PHE A 1 181 ? 21.424 8.171 -18.148 1.00 66.31 181 PHE A O 1
ATOM 1353 N N . VAL A 1 182 ? 19.935 8.849 -19.672 1.00 55.97 182 VAL A N 1
ATOM 1354 C CA . VAL A 1 182 ? 20.949 9.079 -20.708 1.00 55.97 182 VAL A CA 1
ATOM 1355 C C . VAL A 1 182 ? 21.442 10.517 -20.615 1.00 55.97 182 VAL A C 1
ATOM 1357 O O . VAL A 1 182 ? 20.772 11.445 -21.067 1.00 55.97 182 VAL A O 1
ATOM 1360 N N . SER A 1 183 ? 22.642 10.697 -20.064 1.00 46.91 183 SER A N 1
ATOM 1361 C CA . SER A 1 183 ? 23.360 11.967 -20.176 1.00 46.91 183 SER A CA 1
ATOM 1362 C C . SER A 1 183 ? 23.694 12.241 -21.651 1.00 46.91 183 SER A C 1
ATOM 1364 O O . SER A 1 183 ? 24.208 11.344 -22.330 1.00 46.91 183 SER A O 1
ATOM 1366 N N . PRO A 1 184 ? 23.431 13.450 -22.180 1.00 44.62 184 PRO A N 1
ATOM 1367 C CA . PRO A 1 184 ? 23.790 13.789 -23.553 1.00 44.62 184 PRO A CA 1
ATOM 1368 C C . PRO A 1 184 ? 25.291 13.625 -23.814 1.00 44.62 184 PRO A C 1
ATOM 1370 O O . PRO A 1 184 ? 26.120 13.781 -22.915 1.00 44.62 184 PRO A O 1
ATOM 1373 N N . LYS A 1 185 ? 25.657 13.341 -25.070 1.00 43.59 185 LYS A N 1
ATOM 1374 C CA . LYS A 1 185 ? 27.069 13.282 -25.469 1.00 43.59 185 LYS A CA 1
ATOM 1375 C C . LYS A 1 185 ? 27.728 14.654 -25.254 1.00 43.59 185 LYS A C 1
ATOM 1377 O O . LYS A 1 185 ? 27.132 15.662 -25.633 1.00 43.59 185 LYS A O 1
ATOM 1382 N N . PRO A 1 186 ? 28.964 14.722 -24.729 1.00 42.88 186 PRO A N 1
ATOM 1383 C CA . PRO A 1 186 ? 29.709 15.975 -24.660 1.00 42.88 186 PRO A CA 1
ATOM 1384 C C . PRO A 1 186 ? 29.751 16.660 -26.033 1.00 42.88 186 PRO A C 1
ATOM 1386 O O . PRO A 1 186 ? 30.133 16.039 -27.023 1.00 42.88 186 PRO A O 1
ATOM 1389 N N . GLY A 1 187 ? 29.321 17.922 -26.099 1.00 48.00 187 GLY A N 1
ATOM 1390 C CA . GLY A 1 187 ? 29.258 18.680 -27.353 1.00 48.00 187 GLY A CA 1
ATOM 1391 C C . GLY A 1 187 ? 28.004 18.452 -28.205 1.00 48.00 187 GLY A C 1
ATOM 1392 O O . GLY A 1 187 ? 27.947 18.981 -29.312 1.00 48.00 187 GLY A O 1
ATOM 1393 N N . SER A 1 188 ? 26.988 17.722 -27.722 1.00 47.34 188 SER A N 1
ATOM 1394 C CA . SER A 1 188 ? 25.667 17.727 -28.359 1.00 47.34 188 SER A CA 1
ATOM 1395 C C . SER A 1 188 ? 25.089 19.145 -28.321 1.00 47.34 188 SER A C 1
ATOM 1397 O O . SER A 1 188 ? 24.723 19.643 -27.254 1.00 47.34 188 SER A O 1
ATOM 1399 N N . SER A 1 189 ? 25.037 19.811 -29.472 1.00 46.44 189 SER A N 1
ATOM 1400 C CA . SER A 1 189 ? 24.326 21.074 -29.635 1.00 46.44 189 SER A CA 1
ATOM 1401 C C . SER A 1 189 ? 22.833 20.815 -29.826 1.00 46.44 189 SER A C 1
ATOM 1403 O O . SER A 1 189 ? 22.420 19.757 -30.298 1.00 46.44 189 SER A O 1
ATOM 1405 N N . PHE A 1 190 ? 22.010 21.797 -29.459 1.00 47.59 190 PHE A N 1
ATOM 1406 C CA . PHE A 1 190 ? 20.603 21.823 -29.844 1.00 47.59 190 PHE A CA 1
ATOM 1407 C C . PHE A 1 190 ? 20.504 21.711 -31.374 1.00 47.59 190 PHE A C 1
ATOM 1409 O O . PHE A 1 190 ? 20.996 22.588 -32.090 1.00 47.59 190 PHE A O 1
ATOM 1416 N N . GLU A 1 191 ? 19.890 20.641 -31.887 1.00 48.06 191 GLU A N 1
ATOM 1417 C CA . GLU A 1 191 ? 19.563 20.546 -33.310 1.00 48.06 191 GL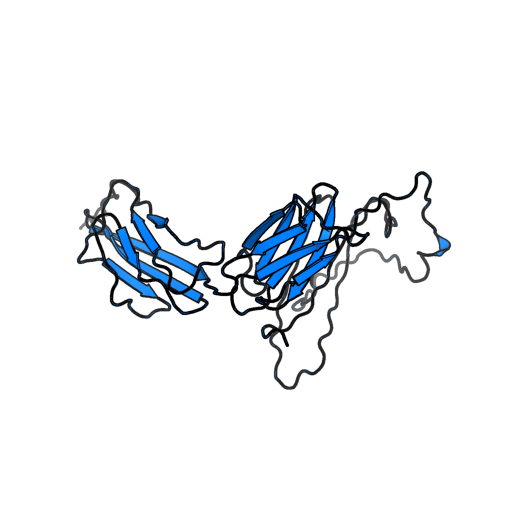U A CA 1
ATOM 1418 C C . GLU A 1 191 ? 18.359 21.445 -33.605 1.00 48.06 191 GLU A C 1
ATOM 1420 O O . GLU A 1 191 ? 17.208 21.007 -33.631 1.00 48.06 191 GLU A O 1
ATOM 1425 N N . THR A 1 192 ? 18.632 22.729 -33.844 1.00 50.38 192 THR A N 1
ATOM 1426 C CA . THR A 1 192 ? 17.645 23.748 -34.247 1.00 50.38 192 THR A CA 1
ATOM 1427 C C . THR A 1 192 ? 16.743 23.287 -35.398 1.00 50.38 192 THR A C 1
ATOM 1429 O O . THR A 1 192 ? 15.572 23.675 -35.450 1.00 50.38 192 THR A O 1
ATOM 1432 N N . GLY A 1 193 ? 17.261 22.428 -36.286 1.00 52.97 193 GLY A N 1
ATOM 1433 C CA . GLY A 1 193 ? 16.544 21.852 -37.426 1.00 52.97 193 GLY A CA 1
ATOM 1434 C C . GLY A 1 193 ? 15.404 20.891 -37.066 1.00 52.97 193 GLY A C 1
ATOM 1435 O O . GLY A 1 193 ? 14.480 20.747 -37.861 1.00 52.97 193 GLY A O 1
ATOM 1436 N N . ASN A 1 194 ? 15.412 20.294 -35.868 1.00 45.97 194 ASN A N 1
ATOM 1437 C CA . ASN A 1 194 ? 14.404 19.318 -35.432 1.00 45.97 194 ASN A CA 1
ATOM 1438 C C . ASN A 1 194 ? 13.307 19.906 -34.526 1.00 45.97 194 ASN A C 1
ATOM 1440 O O . ASN A 1 194 ? 12.415 19.169 -34.108 1.00 45.97 194 ASN A O 1
ATOM 1444 N N . GLY A 1 195 ? 13.351 21.202 -34.185 1.00 46.75 195 GLY A N 1
ATOM 1445 C CA . GLY A 1 195 ? 12.657 21.659 -32.974 1.00 46.75 195 GLY A CA 1
ATOM 1446 C C . GLY A 1 195 ? 12.033 23.048 -32.958 1.00 46.75 195 GLY A C 1
ATOM 1447 O O . GLY A 1 195 ? 11.702 23.499 -31.871 1.00 46.75 195 GLY A O 1
ATOM 1448 N N . THR A 1 196 ? 11.851 23.745 -34.084 1.00 44.69 196 THR A N 1
ATOM 1449 C CA . THR A 1 196 ? 11.166 25.066 -34.076 1.00 44.69 196 THR A CA 1
ATOM 1450 C C . THR A 1 196 ? 10.014 25.203 -35.076 1.00 44.69 196 THR A C 1
ATOM 1452 O O . THR A 1 196 ? 9.159 26.075 -34.912 1.00 44.69 196 THR A O 1
ATOM 1455 N N . ALA A 1 197 ? 9.901 24.303 -36.058 1.00 39.03 197 ALA A N 1
ATOM 1456 C CA . ALA A 1 197 ? 8.759 24.269 -36.967 1.00 39.03 197 ALA A CA 1
ATOM 1457 C C . ALA A 1 197 ? 7.471 23.921 -36.193 1.00 39.03 197 ALA A C 1
ATOM 1459 O O . ALA A 1 197 ? 7.345 22.833 -35.639 1.00 39.03 197 ALA A O 1
ATOM 1460 N N . GLY A 1 198 ? 6.525 24.864 -36.124 1.00 39.25 198 GLY A N 1
ATOM 1461 C CA . GLY A 1 198 ? 5.264 24.720 -35.381 1.00 39.25 198 GLY A CA 1
ATOM 1462 C C . GLY A 1 198 ? 5.252 25.343 -33.978 1.00 39.25 198 GLY A C 1
ATOM 1463 O O . GLY A 1 198 ? 4.199 25.369 -33.341 1.00 39.25 198 GLY A O 1
ATOM 1464 N N . TRP A 1 199 ? 6.370 25.903 -33.506 1.00 37.16 199 TRP A N 1
ATOM 1465 C CA . TRP A 1 199 ? 6.409 26.650 -32.248 1.00 37.16 199 TRP A CA 1
ATOM 1466 C C . TRP A 1 199 ? 5.842 28.055 -32.450 1.00 37.16 199 TRP A C 1
ATOM 1468 O O . TRP A 1 199 ? 6.539 28.980 -32.859 1.00 37.16 199 TRP A O 1
ATOM 1478 N N . THR A 1 200 ? 4.562 28.247 -32.138 1.00 42.03 200 THR A N 1
ATOM 1479 C CA . THR A 1 200 ? 4.005 29.591 -31.958 1.00 42.03 200 THR A CA 1
ATOM 1480 C C . THR A 1 200 ? 4.421 30.094 -30.579 1.00 42.03 200 THR A C 1
ATOM 1482 O O . THR A 1 200 ? 3.700 29.899 -29.598 1.00 42.03 200 THR A O 1
ATOM 1485 N N . GLY A 1 201 ? 5.607 30.695 -30.481 1.00 37.31 201 GLY A N 1
ATOM 1486 C CA . GLY A 1 201 ? 6.022 31.454 -29.302 1.00 37.31 201 GLY A CA 1
ATOM 1487 C C . GLY A 1 201 ? 5.097 32.655 -29.112 1.00 37.31 201 GLY A C 1
ATOM 1488 O O . GLY A 1 201 ? 5.347 33.727 -29.648 1.00 37.31 201 GLY A O 1
ATOM 1489 N N . GLY A 1 202 ? 3.984 32.453 -28.411 1.00 36.25 202 GLY A N 1
ATOM 1490 C CA . GLY A 1 202 ? 3.094 33.520 -27.974 1.00 36.25 202 GLY A CA 1
ATOM 1491 C C . GLY A 1 202 ? 3.426 33.928 -26.545 1.00 36.25 202 GLY A C 1
ATOM 1492 O O . GLY A 1 202 ? 3.698 33.072 -25.704 1.00 36.25 202 GLY A O 1
ATOM 1493 N N . GLU A 1 203 ? 3.364 35.228 -26.253 1.00 38.12 203 GLU A N 1
ATOM 1494 C CA . GLU A 1 203 ? 3.333 35.713 -24.875 1.00 38.12 203 GLU A CA 1
ATOM 1495 C C . GLU A 1 203 ? 2.184 35.031 -24.117 1.00 38.12 203 GLU A C 1
ATOM 1497 O O . GLU A 1 203 ? 1.032 35.019 -24.564 1.00 38.12 203 GLU A O 1
ATOM 1502 N N . LEU A 1 204 ? 2.498 34.456 -22.955 1.00 36.50 204 LEU A N 1
ATOM 1503 C CA . LEU A 1 204 ? 1.527 33.871 -22.035 1.00 36.50 204 LEU A CA 1
ATOM 1504 C C . LEU A 1 204 ? 0.549 34.953 -21.550 1.00 36.50 204 LEU A C 1
ATOM 1506 O O . LEU A 1 204 ? 0.745 35.580 -20.514 1.00 36.50 204 LEU A O 1
ATOM 1510 N N . ARG A 1 205 ? -0.564 35.142 -22.261 1.00 34.56 205 ARG A N 1
ATOM 1511 C CA . ARG A 1 205 ? -1.753 35.776 -21.686 1.00 34.56 205 ARG A CA 1
ATOM 1512 C C . ARG A 1 205 ? -2.544 34.702 -20.955 1.00 34.56 205 ARG A C 1
ATOM 1514 O O . ARG A 1 205 ? -3.371 34.015 -21.551 1.00 34.56 205 ARG A O 1
ATOM 1521 N N . GLN A 1 206 ? -2.273 34.532 -19.660 1.00 37.06 206 GLN A N 1
ATOM 1522 C CA . GLN A 1 206 ? -3.154 33.755 -18.790 1.00 37.06 206 GLN A CA 1
ATOM 1523 C C . GLN A 1 206 ? -4.552 34.383 -18.825 1.00 37.06 206 GLN A C 1
ATOM 1525 O O . GLN A 1 206 ? -4.813 35.433 -18.243 1.00 37.06 206 GLN A O 1
ATOM 1530 N N . SER A 1 207 ? -5.466 33.735 -19.539 1.00 35.75 207 SER A N 1
ATOM 1531 C CA . SER A 1 207 ? -6.888 34.014 -19.422 1.00 35.75 207 SER A CA 1
ATOM 1532 C C . SER A 1 207 ? -7.353 33.494 -18.060 1.00 35.75 207 SER A C 1
ATOM 1534 O O . SER A 1 207 ? -7.492 32.289 -17.866 1.00 35.75 207 SER A O 1
ATOM 1536 N N . LEU A 1 208 ? -7.595 34.404 -17.113 1.00 36.72 208 LEU A N 1
ATOM 1537 C CA . LEU A 1 208 ? -8.194 34.156 -15.790 1.00 36.72 208 LEU A CA 1
ATOM 1538 C C . LEU A 1 208 ? -9.683 33.741 -15.872 1.00 36.72 208 LEU A C 1
ATOM 1540 O O . LEU A 1 208 ? -10.519 34.174 -15.083 1.00 36.72 208 LEU A O 1
ATOM 1544 N N . LYS A 1 209 ? -10.053 32.896 -16.838 1.00 36.34 209 LYS A N 1
ATOM 1545 C CA . LYS A 1 209 ? -11.374 32.259 -16.907 1.00 36.34 209 LYS A CA 1
ATOM 1546 C C . LYS A 1 209 ? -11.209 30.750 -16.999 1.00 36.34 209 LYS A C 1
ATOM 1548 O O . LYS A 1 209 ? -11.414 30.142 -18.046 1.00 36.34 209 LYS A O 1
ATOM 1553 N N . ILE A 1 210 ? -10.856 30.145 -15.870 1.00 41.47 210 ILE A N 1
ATOM 1554 C CA . ILE A 1 210 ? -10.787 28.693 -15.739 1.00 41.47 210 ILE A CA 1
ATOM 1555 C C . ILE A 1 210 ? -12.199 28.159 -15.470 1.00 41.47 210 ILE A C 1
ATOM 1557 O O . ILE A 1 210 ? -12.704 28.154 -14.350 1.00 41.47 210 ILE A O 1
ATOM 1561 N N . LYS A 1 211 ? -12.865 27.731 -16.542 1.00 36.28 211 LYS A N 1
ATOM 1562 C CA . LYS A 1 211 ? -14.097 26.940 -16.499 1.00 36.28 211 LYS A CA 1
ATOM 1563 C C . LYS A 1 211 ? -13.676 25.490 -16.222 1.00 36.28 211 LYS A C 1
ATOM 1565 O O . LYS A 1 211 ? -13.053 24.922 -17.104 1.00 36.28 211 LYS A O 1
ATOM 1570 N N . ARG A 1 212 ? -13.960 24.950 -15.020 1.00 36.16 212 ARG A N 1
ATOM 1571 C CA . ARG A 1 212 ? -13.667 23.562 -14.555 1.00 36.16 212 ARG A CA 1
ATOM 1572 C C . ARG A 1 212 ? -12.587 22.855 -15.391 1.00 36.16 212 ARG A C 1
ATOM 1574 O O . ARG A 1 212 ? -12.913 22.072 -16.280 1.00 36.16 212 ARG A O 1
ATOM 1581 N N . ASP A 1 213 ? -11.323 23.185 -15.137 1.00 47.16 213 ASP A N 1
ATOM 1582 C CA . ASP A 1 213 ? -10.215 22.601 -15.891 1.00 47.16 213 ASP A CA 1
ATOM 1583 C C . ASP A 1 213 ? -10.032 21.138 -15.492 1.00 47.16 213 ASP A C 1
ATOM 1585 O O . ASP A 1 213 ? -9.717 20.830 -14.347 1.00 47.16 213 ASP A O 1
ATOM 1589 N N . THR A 1 214 ? -10.243 20.227 -16.435 1.00 52.81 214 THR A N 1
ATOM 1590 C CA . THR A 1 214 ? -9.877 18.811 -16.298 1.00 52.81 214 THR A CA 1
ATOM 1591 C C . THR A 1 214 ? -8.439 18.552 -16.759 1.00 52.81 214 THR A C 1
ATOM 1593 O O . THR A 1 214 ? -8.035 17.397 -16.879 1.00 52.81 214 THR A O 1
ATOM 1596 N N . THR A 1 215 ? -7.674 19.605 -17.073 1.00 56.34 215 THR A N 1
ATOM 1597 C CA . THR A 1 215 ? -6.280 19.508 -17.519 1.00 56.34 215 THR A CA 1
ATOM 1598 C C . THR A 1 215 ? -5.373 19.154 -16.345 1.00 56.34 215 THR A C 1
ATOM 1600 O O . THR A 1 215 ? -5.262 19.910 -15.382 1.00 56.34 215 THR A O 1
ATOM 1603 N N . LEU A 1 216 ? -4.683 18.018 -16.448 1.00 58.31 216 LEU A N 1
ATOM 1604 C CA . LEU A 1 216 ? -3.583 17.673 -15.552 1.00 58.31 216 LEU A CA 1
ATOM 1605 C C . LEU A 1 216 ? -2.389 18.579 -15.859 1.00 58.31 216 LEU A C 1
ATOM 1607 O O . LEU A 1 216 ? -1.878 18.575 -16.982 1.00 58.31 216 LEU A O 1
ATOM 1611 N N . VAL A 1 217 ? -1.961 19.356 -14.866 1.00 60.25 217 VAL A N 1
ATOM 1612 C CA . VAL A 1 217 ? -0.797 20.240 -14.966 1.00 60.25 217 VAL A CA 1
ATOM 1613 C C . VAL A 1 217 ? 0.266 19.743 -14.000 1.00 60.25 217 VAL A C 1
ATOM 1615 O O . VAL A 1 217 ? 0.036 19.675 -12.797 1.00 60.25 217 VAL A O 1
ATOM 1618 N N . VAL A 1 218 ? 1.431 19.413 -14.548 1.00 59.81 218 VAL A N 1
ATOM 1619 C CA . VAL A 1 218 ? 2.646 19.100 -13.797 1.00 59.81 218 VAL A CA 1
ATOM 1620 C C . VAL A 1 218 ? 3.646 20.209 -14.094 1.00 59.81 218 VAL A C 1
ATOM 1622 O O . VAL A 1 218 ? 3.829 20.574 -15.255 1.00 59.81 218 VAL A O 1
ATOM 1625 N N . ASN A 1 219 ? 4.244 20.770 -13.047 1.00 58.44 219 ASN A N 1
ATOM 1626 C CA . ASN A 1 219 ? 5.247 21.819 -13.152 1.00 58.44 219 ASN A CA 1
ATOM 1627 C C . ASN A 1 219 ? 6.528 21.324 -12.485 1.00 58.44 219 ASN A C 1
ATOM 1629 O O . ASN A 1 219 ? 6.471 20.808 -11.377 1.00 58.44 219 ASN A O 1
ATOM 1633 N N . THR A 1 220 ? 7.656 21.484 -13.161 1.00 54.28 220 THR A N 1
ATOM 1634 C CA . THR A 1 220 ? 8.955 20.952 -12.753 1.00 54.28 220 THR A CA 1
ATOM 1635 C C . THR A 1 220 ? 9.940 22.041 -12.333 1.00 54.28 220 THR A C 1
ATOM 1637 O O . THR A 1 220 ? 11.108 21.744 -12.122 1.00 54.28 220 THR A O 1
ATOM 1640 N N . ASN A 1 221 ? 9.477 23.291 -12.151 1.00 56.84 221 ASN A N 1
ATOM 1641 C CA . ASN A 1 221 ? 10.239 24.481 -11.726 1.00 56.84 221 ASN A CA 1
ATOM 1642 C C . ASN A 1 221 ? 11.359 24.192 -10.694 1.00 56.84 221 ASN A C 1
ATOM 1644 O O . ASN A 1 221 ? 11.171 24.396 -9.493 1.00 56.84 221 ASN A O 1
ATOM 1648 N N . ARG A 1 222 ? 12.549 23.787 -11.165 1.00 50.88 222 ARG A N 1
ATOM 1649 C CA . ARG A 1 222 ? 13.715 23.405 -10.342 1.00 50.88 222 ARG A CA 1
ATOM 1650 C C . ARG A 1 222 ? 13.423 22.330 -9.285 1.00 50.88 222 ARG A C 1
ATOM 1652 O O . ARG A 1 222 ? 14.047 22.322 -8.223 1.00 50.88 222 ARG A O 1
ATOM 1659 N N . GLN A 1 223 ? 12.467 21.444 -9.547 1.00 51.97 223 GLN A N 1
ATOM 1660 C CA . GLN A 1 223 ? 12.161 20.334 -8.654 1.00 51.97 223 GLN A CA 1
ATOM 1661 C C . GLN A 1 223 ? 12.926 19.089 -9.095 1.00 51.97 223 GLN A C 1
ATOM 1663 O O . GLN A 1 223 ? 12.705 18.563 -10.174 1.00 51.97 223 GLN A O 1
ATOM 1668 N N . TYR A 1 224 ? 13.813 18.603 -8.226 1.00 50.28 224 TYR A N 1
ATOM 1669 C CA . TYR A 1 224 ? 14.629 17.405 -8.470 1.00 50.28 224 TYR A CA 1
ATOM 1670 C C . TYR A 1 224 ? 13.917 16.096 -8.088 1.00 50.28 224 TYR A C 1
ATOM 1672 O O . TYR A 1 224 ? 14.507 15.020 -8.141 1.00 50.28 224 TYR A O 1
ATOM 1680 N N . THR A 1 225 ? 12.659 16.176 -7.649 1.00 53.59 225 THR A N 1
ATOM 1681 C CA . THR A 1 225 ? 11.836 15.029 -7.251 1.00 53.59 225 THR A CA 1
ATOM 1682 C C . THR A 1 225 ? 10.749 14.770 -8.289 1.00 53.59 225 THR A C 1
ATOM 1684 O O . THR A 1 225 ? 10.252 15.709 -8.911 1.00 53.59 225 THR A O 1
ATOM 1687 N N . LEU A 1 226 ? 10.356 13.499 -8.466 1.00 61.88 226 LEU A N 1
ATOM 1688 C CA . LEU A 1 226 ? 9.285 13.131 -9.397 1.00 61.88 226 LEU A CA 1
ATOM 1689 C C . LEU A 1 226 ? 8.015 13.924 -9.081 1.00 61.88 226 LEU A C 1
ATOM 1691 O O . LEU A 1 226 ? 7.458 13.807 -7.990 1.00 61.88 226 LEU A O 1
ATOM 1695 N N . GLN A 1 227 ? 7.538 14.664 -10.074 1.00 61.16 227 GLN A N 1
ATOM 1696 C CA . GLN A 1 227 ? 6.251 15.333 -10.014 1.00 61.16 227 GLN A CA 1
ATOM 1697 C C . GLN A 1 227 ? 5.180 14.427 -10.617 1.00 61.16 227 GLN A C 1
ATOM 1699 O O . GLN A 1 227 ? 5.366 13.848 -11.688 1.00 61.16 227 GLN A O 1
ATOM 1704 N N . THR A 1 228 ? 4.053 14.286 -9.925 1.00 62.22 228 THR A N 1
ATOM 1705 C CA . THR A 1 228 ? 2.943 13.437 -10.370 1.00 62.22 228 THR A CA 1
ATOM 1706 C C . THR A 1 228 ? 1.636 14.213 -10.320 1.00 62.22 228 THR A C 1
ATOM 1708 O O . THR A 1 228 ? 1.422 15.046 -9.443 1.00 62.22 228 THR A O 1
ATOM 1711 N N . ALA A 1 229 ? 0.754 13.944 -11.277 1.00 63.09 229 ALA A N 1
ATOM 1712 C CA . ALA A 1 229 ? -0.623 14.405 -11.243 1.00 63.09 229 ALA A CA 1
ATOM 1713 C C . ALA A 1 229 ? -1.518 13.267 -11.734 1.00 63.09 229 ALA A C 1
ATOM 1715 O O . ALA A 1 229 ? -1.183 12.577 -12.698 1.00 63.09 229 ALA A O 1
ATOM 1716 N N . SER A 1 230 ? -2.645 13.055 -11.063 1.00 64.25 230 SER A N 1
ATOM 1717 C CA . SER A 1 230 ? -3.623 12.032 -11.427 1.00 64.25 230 SER A CA 1
ATOM 1718 C C . SER A 1 230 ? -5.029 12.612 -11.368 1.00 64.25 230 SER A C 1
ATOM 1720 O O . SER A 1 230 ? -5.291 13.569 -10.640 1.00 64.25 230 SER A O 1
ATOM 1722 N N . ASN A 1 231 ? -5.918 12.085 -12.206 1.00 62.34 231 ASN A N 1
ATOM 1723 C CA . ASN A 1 231 ? -7.331 12.429 -12.189 1.00 62.34 231 ASN A CA 1
ATOM 1724 C C . ASN A 1 231 ? -8.136 11.203 -12.617 1.00 62.34 231 ASN A C 1
ATOM 1726 O O . ASN A 1 231 ? -7.699 10.452 -13.493 1.00 62.34 231 ASN A O 1
ATOM 1730 N N . SER A 1 232 ? -9.307 11.039 -12.014 1.00 64.25 232 SER A N 1
ATOM 1731 C CA . SER A 1 232 ? -10.249 9.968 -12.322 1.00 64.25 232 SER A CA 1
ATOM 1732 C C . SER A 1 232 ? -11.527 10.581 -12.873 1.00 64.25 232 SER A C 1
ATOM 1734 O O . SER A 1 232 ? -12.018 11.591 -12.370 1.00 64.25 232 SER A O 1
ATOM 1736 N N . PHE A 1 233 ? -12.081 9.966 -13.914 1.00 66.12 233 PHE A N 1
ATOM 1737 C CA . PHE A 1 233 ? -13.294 10.449 -14.564 1.00 66.12 233 PHE A CA 1
ATOM 1738 C C . PHE A 1 233 ? -14.353 9.348 -14.538 1.00 66.12 233 PHE A C 1
ATOM 1740 O O . PHE A 1 233 ? -14.049 8.225 -14.942 1.00 66.12 233 PHE A O 1
ATOM 1747 N N . PRO A 1 234 ? -15.595 9.639 -14.115 1.00 60.69 234 PRO A N 1
ATOM 1748 C CA . PRO A 1 234 ? -16.663 8.655 -14.178 1.00 60.69 234 PRO A CA 1
ATOM 1749 C C . PRO A 1 234 ? -16.956 8.320 -15.645 1.00 60.69 234 PRO A C 1
ATOM 1751 O O . PRO A 1 234 ? -17.387 9.181 -16.416 1.00 60.69 234 PRO A O 1
ATOM 1754 N N . ALA A 1 235 ? -16.721 7.067 -16.032 1.00 62.53 235 ALA A N 1
ATOM 1755 C CA . ALA A 1 235 ? -17.064 6.562 -17.353 1.00 62.53 235 ALA A CA 1
ATOM 1756 C C . ALA A 1 235 ? -18.404 5.813 -17.292 1.00 62.53 235 ALA A C 1
ATOM 1758 O O . ALA A 1 235 ? -18.531 4.818 -16.583 1.00 62.53 235 ALA A O 1
ATOM 1759 N N . SER A 1 236 ? -19.421 6.275 -18.024 1.00 65.69 236 SER A N 1
ATOM 1760 C CA . SER A 1 236 ? -20.650 5.495 -18.214 1.00 65.69 236 SER A CA 1
ATOM 1761 C C . SER A 1 236 ? -20.429 4.405 -19.267 1.00 65.69 236 SER A C 1
ATOM 1763 O O . SER A 1 236 ? -19.594 4.561 -20.158 1.00 65.69 236 SER A O 1
ATOM 1765 N N . GLY A 1 237 ? -21.214 3.322 -19.232 1.00 66.56 237 GLY A N 1
ATOM 1766 C CA . GLY A 1 237 ? -21.082 2.199 -20.179 1.00 66.56 237 GLY A CA 1
ATOM 1767 C C . GLY A 1 237 ? -21.248 2.565 -21.666 1.00 66.56 237 GLY A C 1
ATOM 1768 O O . GLY A 1 237 ? -20.925 1.767 -22.542 1.00 66.56 237 GLY A O 1
ATOM 1769 N N . SER A 1 238 ? -21.723 3.776 -21.978 1.00 71.38 238 SER A N 1
ATOM 1770 C CA . SER A 1 238 ? -21.801 4.313 -23.342 1.00 71.38 238 SER A CA 1
ATOM 1771 C C . SER A 1 238 ? -20.501 4.965 -23.834 1.00 71.38 238 SER A C 1
ATOM 1773 O O . SER A 1 238 ? -20.375 5.244 -25.028 1.00 71.38 238 SER A O 1
ATOM 1775 N N . ILE A 1 239 ? -19.542 5.249 -22.948 1.00 65.12 239 ILE A N 1
ATOM 1776 C CA . ILE A 1 239 ? -18.274 5.893 -23.302 1.00 65.12 239 ILE A CA 1
ATOM 1777 C C . ILE A 1 239 ? -17.325 4.842 -23.877 1.00 65.12 239 ILE A C 1
ATOM 1779 O O . ILE A 1 239 ? -16.862 3.947 -23.182 1.00 65.12 239 ILE A O 1
ATOM 1783 N N . LYS A 1 240 ? -17.025 4.973 -25.173 1.00 64.62 240 LYS A N 1
ATOM 1784 C CA . LYS A 1 240 ? -16.130 4.059 -25.907 1.00 64.62 240 LYS A CA 1
ATOM 1785 C C . LYS A 1 240 ? -14.730 4.619 -26.153 1.00 64.62 240 LYS A C 1
ATOM 1787 O O . LYS A 1 240 ? -13.877 3.917 -26.683 1.00 64.62 240 LYS A O 1
ATOM 1792 N N . LYS A 1 241 ? -14.517 5.904 -25.860 1.00 61.72 241 LYS A N 1
ATOM 1793 C CA . LYS A 1 241 ? -13.256 6.613 -26.097 1.00 61.72 241 LYS A CA 1
ATOM 1794 C C . LYS A 1 241 ? -13.018 7.608 -24.973 1.00 61.72 241 LYS A C 1
ATOM 1796 O O . LYS A 1 241 ? -13.912 8.386 -24.648 1.00 61.72 241 LYS A O 1
ATOM 1801 N N . ALA A 1 242 ? -11.806 7.601 -24.440 1.00 62.50 242 ALA A N 1
ATOM 1802 C CA . ALA A 1 242 ? -11.296 8.628 -23.549 1.00 62.50 242 ALA A CA 1
ATOM 1803 C C . ALA A 1 242 ? -10.132 9.337 -24.245 1.00 62.50 242 ALA A C 1
ATOM 1805 O O . ALA A 1 242 ? -9.353 8.707 -24.961 1.00 62.50 242 ALA A O 1
ATOM 1806 N N . TYR A 1 243 ? -10.024 10.646 -24.041 1.00 63.53 243 TYR A N 1
ATOM 1807 C CA . TYR A 1 243 ? -8.921 11.450 -24.551 1.00 63.53 243 TYR A CA 1
ATOM 1808 C C . TYR A 1 243 ? -8.243 12.121 -23.370 1.00 63.53 243 TYR A C 1
ATOM 1810 O O . TYR A 1 243 ? -8.911 12.762 -22.560 1.00 63.53 243 TYR A O 1
ATOM 1818 N N . ILE A 1 244 ? -6.920 12.007 -23.297 1.00 59.31 244 ILE A N 1
ATOM 1819 C CA . ILE A 1 244 ? -6.131 12.781 -22.347 1.00 59.31 244 ILE A CA 1
ATOM 1820 C C . ILE A 1 244 ? -5.504 13.942 -23.090 1.00 59.31 244 ILE A C 1
ATOM 1822 O O . ILE A 1 244 ? -4.769 13.765 -24.060 1.00 59.31 244 ILE A O 1
ATOM 1826 N N . LYS A 1 245 ? -5.795 15.142 -22.597 1.00 60.12 245 LYS A N 1
ATOM 1827 C CA . LYS A 1 245 ? -5.074 16.346 -22.968 1.00 60.12 245 LYS A CA 1
ATOM 1828 C C . LYS A 1 245 ? -4.136 16.685 -21.823 1.00 60.12 245 LYS A C 1
ATOM 1830 O O . LYS A 1 245 ? -4.587 17.057 -20.745 1.00 60.12 245 LYS A O 1
ATOM 1835 N N . TYR A 1 246 ? -2.845 16.557 -22.074 1.00 58.38 246 TYR A N 1
ATOM 1836 C CA . TYR A 1 246 ? -1.809 17.014 -21.163 1.00 58.38 246 TYR A CA 1
ATOM 1837 C C . TYR A 1 246 ? -1.089 18.204 -21.789 1.00 58.38 246 TYR A C 1
ATOM 1839 O O . TYR A 1 246 ? -1.017 18.342 -23.014 1.00 58.38 246 TYR A O 1
ATOM 1847 N N . ARG A 1 247 ? -0.587 19.094 -20.939 1.00 56.50 247 ARG A N 1
ATOM 1848 C CA . ARG A 1 247 ? 0.288 20.187 -21.346 1.00 56.50 247 ARG A CA 1
ATOM 1849 C C . ARG A 1 247 ? 1.498 20.157 -20.435 1.00 56.50 247 ARG A C 1
ATOM 1851 O O . ARG A 1 247 ? 1.369 20.393 -19.240 1.00 56.50 247 ARG A O 1
ATOM 1858 N N . PHE A 1 248 ? 2.654 19.887 -21.020 1.00 56.00 248 PHE A N 1
ATOM 1859 C CA . PHE A 1 248 ? 3.919 20.037 -20.329 1.00 56.00 248 PHE A CA 1
ATOM 1860 C C . PHE A 1 248 ? 4.350 21.505 -20.415 1.00 56.00 248 PHE A C 1
ATOM 1862 O O . PHE A 1 248 ? 4.414 22.067 -21.510 1.00 56.00 248 PHE A O 1
ATOM 1869 N N . ILE A 1 249 ? 4.568 22.141 -19.265 1.00 55.44 249 ILE A N 1
ATOM 1870 C CA . ILE A 1 249 ? 5.090 23.506 -19.174 1.00 55.44 249 ILE A CA 1
ATOM 1871 C C . ILE A 1 249 ? 6.358 23.426 -18.334 1.00 55.44 249 ILE A C 1
ATOM 1873 O O . ILE A 1 249 ? 6.279 23.275 -17.119 1.00 55.44 249 ILE A O 1
ATOM 1877 N N . THR A 1 250 ? 7.510 23.536 -18.986 1.00 52.44 250 THR A N 1
ATOM 1878 C CA . THR A 1 250 ? 8.793 23.726 -18.306 1.00 52.44 250 THR A CA 1
ATOM 1879 C C . THR A 1 250 ? 9.121 25.218 -18.254 1.00 52.44 250 THR A C 1
ATOM 1881 O O . THR A 1 250 ? 8.810 25.960 -19.191 1.00 52.44 250 THR A O 1
ATOM 1884 N N . SER A 1 251 ? 9.713 25.671 -17.148 1.00 51.47 251 SER A N 1
ATOM 1885 C CA . SER A 1 251 ? 10.283 27.020 -17.019 1.00 51.47 251 SER A CA 1
ATOM 1886 C C . SER A 1 251 ? 11.797 27.037 -17.194 1.00 51.47 251 SER A C 1
ATOM 1888 O O . SER A 1 251 ? 12.448 28.015 -16.823 1.00 51.47 251 SER A O 1
ATOM 1890 N N . GLU A 1 252 ? 12.376 25.963 -17.728 1.00 49.34 252 GLU A N 1
ATOM 1891 C CA . GLU A 1 252 ? 13.810 25.902 -17.948 1.00 49.34 252 GLU A CA 1
ATOM 1892 C C . GLU A 1 252 ? 14.250 27.021 -18.882 1.00 49.34 252 GLU A C 1
ATOM 1894 O O . GLU A 1 252 ? 13.754 27.183 -19.998 1.00 49.34 252 GLU A O 1
ATOM 1899 N N . VAL A 1 253 ? 15.162 27.841 -18.361 1.00 47.69 253 VAL A N 1
ATOM 1900 C CA . VAL A 1 253 ? 15.793 28.929 -19.092 1.00 47.69 253 VAL A CA 1
ATOM 1901 C C . VAL A 1 253 ? 17.246 28.526 -19.331 1.00 47.69 253 VAL A C 1
ATOM 1903 O O . VAL A 1 253 ? 17.958 28.273 -18.355 1.00 47.69 253 VAL A O 1
ATOM 1906 N N . PRO A 1 254 ? 17.702 28.512 -20.596 1.00 48.62 254 PRO A N 1
ATOM 1907 C CA . PRO A 1 254 ? 16.980 28.979 -21.789 1.00 48.62 254 PRO A CA 1
ATOM 1908 C C . PRO A 1 254 ? 15.871 28.011 -22.240 1.00 48.62 254 PRO A C 1
ATOM 1910 O O . PRO A 1 254 ? 16.025 26.805 -22.128 1.00 48.62 254 PRO A O 1
ATOM 1913 N N . GLY A 1 255 ? 14.752 28.519 -22.765 1.00 45.62 255 GLY A N 1
ATOM 1914 C CA . GLY A 1 255 ? 13.700 27.660 -23.321 1.00 45.62 255 GLY A CA 1
ATOM 1915 C C . GLY A 1 255 ? 14.178 27.005 -24.620 1.00 45.62 255 GLY A C 1
ATOM 1916 O O . GLY A 1 255 ? 14.626 27.711 -25.520 1.00 45.62 255 GLY A O 1
ATOM 1917 N N . GLY A 1 256 ? 14.110 25.673 -24.722 1.00 44.59 256 GLY A N 1
ATOM 1918 C CA . GLY A 1 256 ? 14.557 24.931 -25.916 1.00 44.59 256 GLY A CA 1
ATOM 1919 C C . GLY A 1 256 ? 15.337 23.642 -25.643 1.00 44.59 256 GLY A C 1
ATOM 1920 O O . GLY A 1 256 ? 15.671 22.925 -26.575 1.00 44.59 256 GLY A O 1
ATOM 1921 N N . TYR A 1 257 ? 15.587 23.299 -24.381 1.00 49.72 257 TYR A N 1
ATOM 1922 C CA . TYR A 1 257 ? 16.368 22.125 -23.969 1.00 49.72 257 TYR A CA 1
ATOM 1923 C C . TYR A 1 257 ? 15.560 20.818 -23.894 1.00 49.72 257 TYR A C 1
ATOM 1925 O O . TYR A 1 257 ? 15.959 19.869 -23.217 1.00 49.72 257 TYR A O 1
ATOM 1933 N N . PHE A 1 258 ? 14.459 20.735 -24.641 1.00 45.31 258 PHE A N 1
ATOM 1934 C CA . PHE A 1 258 ? 13.714 19.492 -24.823 1.00 45.31 258 PHE A CA 1
ATOM 1935 C C . PHE A 1 258 ? 14.625 18.440 -25.471 1.00 45.31 258 PHE A C 1
ATOM 1937 O O . PHE A 1 258 ? 15.342 18.742 -26.422 1.00 45.31 258 PHE A O 1
ATOM 1944 N N . ALA A 1 259 ? 14.597 17.210 -24.964 1.00 41.75 259 ALA A N 1
ATOM 1945 C CA . ALA A 1 259 ? 15.509 16.124 -25.330 1.00 41.75 259 ALA A CA 1
ATOM 1946 C C . ALA A 1 259 ? 16.986 16.292 -24.863 1.00 41.75 259 ALA A C 1
ATOM 1948 O O . ALA A 1 259 ? 17.850 15.575 -25.361 1.00 41.75 259 ALA A O 1
ATOM 1949 N N . THR A 1 260 ? 17.291 17.147 -23.871 1.00 47.50 260 THR A N 1
ATOM 1950 C CA . THR A 1 260 ? 18.667 17.355 -23.345 1.00 47.50 260 THR A CA 1
ATOM 1951 C C . THR A 1 260 ? 18.843 16.996 -21.849 1.00 47.50 260 THR A C 1
ATOM 1953 O O . THR A 1 260 ? 17.976 16.377 -21.244 1.00 47.50 260 THR A O 1
ATOM 1956 N N . GLN A 1 261 ? 19.976 17.380 -21.235 1.00 41.28 261 GLN A N 1
ATOM 1957 C CA . GLN A 1 261 ? 20.340 17.115 -19.827 1.00 41.28 261 GLN A CA 1
ATOM 1958 C C . GLN A 1 261 ? 19.377 17.701 -18.780 1.00 41.28 261 GLN A C 1
ATOM 1960 O O . GLN A 1 261 ? 19.500 17.391 -17.600 1.00 41.28 261 GLN A O 1
ATOM 1965 N N . PHE A 1 262 ? 18.455 18.558 -19.211 1.00 49.75 262 PHE A N 1
ATOM 1966 C CA . PHE A 1 262 ? 17.434 19.188 -18.383 1.00 49.75 262 PHE A CA 1
ATOM 1967 C C . PHE A 1 262 ? 16.062 18.489 -18.523 1.00 49.75 262 PHE A C 1
ATOM 1969 O O . PHE A 1 262 ? 15.046 18.962 -18.046 1.00 49.75 262 PHE A O 1
ATOM 1976 N N . ASN A 1 263 ? 15.993 17.332 -19.191 1.00 50.22 263 ASN A N 1
ATOM 1977 C CA . ASN A 1 263 ? 14.716 16.651 -19.388 1.00 50.22 263 ASN A CA 1
ATOM 1978 C C . ASN A 1 263 ? 14.098 16.132 -18.092 1.00 50.22 263 ASN A C 1
ATOM 1980 O O . ASN A 1 263 ? 14.629 15.226 -17.444 1.00 50.22 263 ASN A O 1
ATOM 1984 N N . ASP A 1 264 ? 12.862 16.552 -17.871 1.00 52.91 264 ASP A N 1
ATOM 1985 C CA . ASP A 1 264 ? 11.905 15.824 -17.061 1.00 52.91 264 ASP A CA 1
ATOM 1986 C C . ASP A 1 264 ? 11.361 14.620 -17.845 1.00 52.91 264 ASP A C 1
ATOM 1988 O O . ASP A 1 264 ? 10.750 14.760 -18.910 1.00 52.91 264 ASP A O 1
ATOM 1992 N N . TYR A 1 265 ? 11.553 13.412 -17.315 1.00 53.97 265 TYR A N 1
ATOM 1993 C CA . TYR A 1 265 ? 10.810 12.245 -17.787 1.00 53.97 265 TYR A CA 1
ATOM 1994 C C . TYR A 1 265 ? 9.383 12.340 -17.258 1.00 53.97 265 TYR A C 1
ATOM 1996 O O . TYR A 1 265 ? 9.160 12.413 -16.050 1.00 53.97 265 TYR A O 1
ATOM 2004 N N . PHE A 1 266 ? 8.404 12.292 -18.157 1.00 59.34 266 PHE A N 1
ATOM 2005 C CA . PHE A 1 266 ? 7.003 12.165 -17.782 1.00 59.34 266 PHE A CA 1
ATOM 2006 C C . PHE A 1 266 ? 6.459 10.823 -18.264 1.00 59.34 266 PHE A C 1
ATOM 2008 O O . PHE A 1 266 ? 6.762 10.355 -19.360 1.00 59.34 266 PHE A O 1
ATOM 2015 N N . SER A 1 267 ? 5.631 10.206 -17.431 1.00 60.25 267 SER A N 1
ATOM 2016 C CA . SER A 1 267 ? 4.852 9.031 -17.795 1.00 60.25 267 SER A CA 1
ATOM 2017 C C . SER A 1 267 ? 3.381 9.384 -17.729 1.00 60.25 267 SER A C 1
ATOM 2019 O O . SER A 1 267 ? 2.922 9.984 -16.757 1.00 60.25 267 SER A O 1
ATOM 2021 N N . ILE A 1 268 ? 2.642 9.004 -18.766 1.00 63.59 268 ILE A N 1
ATOM 2022 C CA . ILE A 1 268 ? 1.188 9.096 -18.778 1.00 63.59 268 ILE A CA 1
ATOM 2023 C C . ILE A 1 268 ? 0.665 7.677 -18.735 1.00 63.59 268 ILE A C 1
ATOM 2025 O O . ILE A 1 268 ? 0.835 6.907 -19.676 1.00 63.59 268 ILE A O 1
ATOM 2029 N N . THR A 1 269 ? 0.015 7.347 -17.629 1.00 62.00 269 THR A N 1
ATOM 2030 C CA . THR A 1 269 ? -0.647 6.060 -17.453 1.00 62.00 269 THR A CA 1
ATOM 2031 C C . THR A 1 269 ? -2.152 6.283 -17.517 1.00 62.00 269 THR A C 1
ATOM 2033 O O . THR A 1 269 ? -2.698 7.058 -16.734 1.00 62.00 269 THR A O 1
ATOM 2036 N N . ILE A 1 270 ? -2.822 5.610 -18.453 1.00 64.88 270 ILE A N 1
ATOM 2037 C CA . ILE A 1 270 ? -4.284 5.611 -18.599 1.00 64.88 270 ILE A CA 1
ATOM 2038 C C . ILE A 1 270 ? -4.782 4.236 -18.195 1.00 64.88 270 ILE A C 1
ATOM 2040 O O . ILE A 1 270 ? -4.233 3.239 -18.659 1.00 64.88 270 ILE A O 1
ATOM 2044 N N . ARG A 1 271 ? -5.812 4.169 -17.351 1.00 61.56 271 ARG A N 1
ATOM 2045 C CA . ARG A 1 271 ? -6.358 2.887 -16.902 1.00 61.56 271 ARG A CA 1
ATOM 2046 C C . ARG A 1 271 ? -7.828 2.964 -16.530 1.00 61.56 271 ARG A C 1
ATOM 2048 O O . ARG A 1 271 ? -8.323 4.037 -16.193 1.00 61.56 271 ARG A O 1
ATOM 2055 N N . SER A 1 272 ? -8.490 1.814 -16.590 1.00 63.84 272 SER A N 1
ATOM 2056 C CA . SER A 1 272 ? -9.805 1.597 -15.995 1.00 63.84 272 SER A CA 1
ATOM 2057 C C . SER A 1 272 ? -9.645 1.177 -14.527 1.00 63.84 272 SER A C 1
ATOM 2059 O O . SER A 1 272 ? -8.645 0.555 -14.155 1.00 63.84 272 SER A O 1
ATOM 2061 N N . ASP A 1 273 ? -10.626 1.509 -13.685 1.00 59.03 273 ASP A N 1
ATOM 2062 C CA . ASP A 1 273 ? -10.639 1.096 -12.270 1.00 59.03 273 ASP A CA 1
ATOM 2063 C C . ASP A 1 273 ? -10.768 -0.427 -12.106 1.00 59.03 273 ASP A C 1
ATOM 2065 O O . ASP A 1 273 ? -10.396 -0.977 -11.072 1.00 59.03 273 ASP A O 1
ATOM 2069 N N . THR A 1 274 ? -11.274 -1.109 -13.136 1.00 57.31 274 THR A N 1
ATOM 2070 C CA . THR A 1 274 ? -11.506 -2.558 -13.167 1.00 57.31 274 THR A CA 1
ATOM 2071 C C . THR A 1 274 ? -10.396 -3.347 -13.866 1.00 57.31 274 THR A C 1
ATOM 2073 O O . THR A 1 274 ? -10.485 -4.569 -13.932 1.00 57.31 274 THR A O 1
ATOM 2076 N N . GLY A 1 275 ? -9.346 -2.683 -14.366 1.00 47.69 275 GLY A N 1
ATOM 2077 C CA . GLY A 1 275 ? -8.153 -3.343 -14.908 1.00 47.69 275 GLY A CA 1
ATOM 2078 C C . GLY A 1 275 ? -8.372 -4.195 -16.165 1.00 47.69 275 GLY A C 1
ATOM 2079 O O . GLY A 1 275 ? -7.536 -5.053 -16.440 1.00 47.69 275 GLY A O 1
ATOM 2080 N N . ALA A 1 276 ? -9.470 -3.981 -16.899 1.00 38.91 276 ALA A N 1
ATOM 2081 C CA . ALA A 1 276 ? -9.721 -4.619 -18.197 1.00 38.91 276 ALA A CA 1
ATOM 2082 C C . ALA A 1 276 ? -8.930 -3.955 -19.330 1.00 38.91 276 ALA A C 1
ATOM 2084 O O . ALA A 1 276 ? -8.882 -2.698 -19.344 1.00 38.91 276 ALA A O 1
#

Secondary structure (DSSP, 8-state):
----PPPPSSPPPEEEES--TTSEEETT--EEEEE-SS--EEEEEEEEEETTEEPSS-EE-SSEEEE---SSSEEEEEEEEEETTS-EEEEEEEEEEE-EEEEEEEE-TTS-B-TT-EEEEEESSSTT-EEEEE--TTSEEEEEEE-SS-EEEEEE-TTS-EEEEEE---SSPEEEEPBP--PPPTT----GGGS-TT---------S---S---EEEE-TT--S--------PPPTT-------EEEE---SSTT-TTSTTPPP-------TT--

Radius of gyration: 25.19 Å; chains: 1; bounding box: 54×49×75 Å

Sequence (276 aa):
MNSTIPTPPCIPEIELDGVTPYGYNKKNTPFTVKITSCSKFQVNQTTAFANFKAISGMTVSADSISFTGFPDDYCLLSMFALDTNGYPIIQSWELHFGSVDMPVLILNPDDTPAQGVHVEANATIYPGLTSTCTTDAAGKCTIGNLPGTTISLVARKDDGSIAVNGLAPTTVQVRLKLLPFVSPKPGSSFETGNGTAGWTGGELRQSLKIKRDTTLVVNTNRQYTLQTASNSFPASGSIKKAYIKYRFITSEVPGGYFATQFNDYFSITIRSDTGA

pLDDT: mean 78.02, std 21.26, range [34.56, 98.69]

Foldseek 3Di:
DPPPPDDPPDDWDKDKAQFDLQAAHAAQAKIKIFTPDDWFWPQVFKWKDWPNHTDPPWDGDRTIIMDRGHHDQWTFIWIWTAIPVRDIDTDTGIHGFAAFWAKEFEAEPVRQGDFQKKKWKAAQVDPRYIFIDGAHNRNMDITPGDHQWKIWIWIADPQGWIWIDIFGGDNDYHYTYTDGDDADDVPDDQPPVVFCVPDPPDDDPPPPDDDPDPEFEWECAVPPDDTDDDDDDDDDPPDPDDDHDYDYDYPDPVPRQVVHPPDDDDDDYDADRNRD

Organism: Westerdykella ornata (NCBI:txid318751)